Protein AF-A0A6M4JH94-F1 (afdb_monomer_lite)

Secondary structure (DSSP, 8-state):
--PPPPP----SSSSHHHHHHHHHHHHHHHHHTT-SS----TTS-S-HHHHHHHHHHHHHHHHHHHHHHHHHHHHHHHHHHHHH-GGGGT-SS--HHHHHHHHHHHHHHHHHHHHHHHHHHHHHHHHHHHHHHHTTT-----HHHHHHHHHHHHHHHHHHHHHHHHHHHHHHHHHHHHHHTT--EEE--GGGGGS----SEEE-HHHHHHHHSSSHHHHHHHHHHHHHHHHHHHHHHHHHHHHHHHHHHHHHT--HHHHHHHHHHHHHHHHHHHHHHHHHHIIIIIHHHHHHHHHHHHHHHT--

Organism: NCBI:txid754516

InterPro domains:
  IPR059214 MSC_0882-like [NF045846] (52-299)

Radius of gyration: 32.72 Å; chains: 1; bounding box: 121×38×87 Å

Foldseek 3Di:
DDDDDDDDDDDPDPPVVVVVVVVVVVVVVVVVVPPDDDPADPVNLDDRLVVVVLVVVLVVLVVLLVVLVVLLVVLVVVLCCCVPPVVVVVDPDPPPVSNVVSVVVNVVSVVVNVVSVVVSVVSVVQVVVVSVCSVVVNPDDRPVLLVVLLCLLQVLLVLVLVLVLCLVVLVVVLVVLVVCLQDKDFAADPVPVPPDPDTPDIDPSNVVQCVVDVPSVVVSVVSVVVNVVSVVVSVVVSVVSVVVSVSSCVVRVPDPVSVVVSVVVSVVSNVVSVVVSVVVCCVPPVVVVVVVVVVVVVVVVVVD

Sequence (304 aa):
MELQPWNKEHSNQNKDTQQTATLSINNTIESKYFESTETKDPEGFIPNSIMRIYKWETVLKIYNIIIICILLATSTILVLLLALKPSLFKLQNTPWVWYILLGFFMLIMLWKLINDLIELSSLKKSIKDYRDTIKREEKTTPAFIVILYRQLTLRQISHNWITIAFTFYFGIFTLIFWAIKDSQWIQYGDLVHKGTNKPAFVLDFKEWINYSFPNPTNWVYVFSSIIIFVIIIHIIWAIFRKIRITNIRDSFGLDTEIIQKIQEQKSKQNRFYAKIFLISILLVLILPFIIYIFTKKIFVRKRG

pLDDT: mean 81.45, std 17.24, range [36.16, 97.69]

Structure (mmCIF, N/CA/C/O backbone):
data_AF-A0A6M4JH94-F1
#
_entry.id   AF-A0A6M4JH94-F1
#
loop_
_atom_site.group_PDB
_atom_site.id
_atom_site.type_symbol
_atom_site.label_atom_id
_atom_site.label_alt_id
_atom_site.label_comp_id
_atom_site.label_asym_id
_atom_site.label_entity_id
_atom_site.label_seq_id
_atom_site.pdbx_PDB_ins_code
_atom_site.Cartn_x
_atom_site.Cartn_y
_atom_site.Cartn_z
_atom_site.occupancy
_atom_site.B_iso_or_equiv
_atom_site.auth_seq_id
_atom_site.auth_comp_id
_atom_site.auth_asym_id
_atom_site.auth_atom_id
_atom_site.pdbx_PDB_model_num
ATOM 1 N N . MET A 1 1 ? -90.261 -19.313 21.877 1.00 40.88 1 MET A N 1
ATOM 2 C CA . MET A 1 1 ? -88.960 -19.986 21.686 1.00 40.88 1 MET A CA 1
ATOM 3 C C . MET A 1 1 ? -87.952 -18.878 21.424 1.00 40.88 1 MET A C 1
ATOM 5 O O . MET A 1 1 ? -87.726 -18.512 20.283 1.00 40.88 1 MET A O 1
ATOM 9 N N . GLU A 1 2 ? -87.485 -18.240 22.497 1.00 36.16 2 GLU A N 1
ATOM 10 C CA . GLU A 1 2 ? -86.522 -17.135 22.456 1.00 36.16 2 GLU A CA 1
ATOM 11 C C . GLU A 1 2 ? -85.163 -17.685 22.889 1.00 36.16 2 GLU A C 1
ATOM 13 O O . GLU A 1 2 ? -85.045 -18.299 23.949 1.00 36.16 2 GLU A O 1
ATOM 18 N N . LEU A 1 3 ? -84.158 -17.528 22.028 1.00 47.00 3 LEU A N 1
ATOM 19 C CA . LEU A 1 3 ? -82.786 -17.956 22.276 1.00 47.00 3 LEU A CA 1
ATOM 20 C C . LEU A 1 3 ? -81.996 -16.785 22.863 1.00 47.00 3 LEU A C 1
ATOM 22 O O . LEU A 1 3 ? -81.935 -15.710 22.270 1.00 47.00 3 LEU A O 1
ATOM 26 N N . GLN A 1 4 ? -81.383 -17.014 24.024 1.00 51.91 4 GLN A N 1
ATOM 27 C CA . GLN A 1 4 ? -80.451 -16.079 24.651 1.00 51.91 4 GLN A CA 1
ATOM 28 C C . GLN A 1 4 ? -79.104 -16.028 23.907 1.00 51.91 4 GLN A C 1
ATOM 30 O O . GLN A 1 4 ? -78.648 -17.061 23.407 1.00 51.91 4 GLN A O 1
ATOM 35 N N . PRO A 1 5 ? -78.417 -14.871 23.878 1.00 56.00 5 PRO A N 1
ATOM 36 C CA . PRO A 1 5 ? -77.063 -14.783 23.354 1.00 56.00 5 PRO A CA 1
ATOM 37 C C . PRO A 1 5 ? -76.017 -15.255 24.375 1.00 56.00 5 PRO A C 1
ATOM 39 O O . PRO A 1 5 ? -76.069 -14.951 25.565 1.00 56.00 5 PRO A O 1
ATOM 42 N N . TRP A 1 6 ? -75.051 -16.009 23.855 1.00 48.56 6 TRP A N 1
ATOM 43 C CA . TRP A 1 6 ? -73.939 -16.629 24.565 1.00 48.56 6 TRP A CA 1
ATOM 44 C C . TRP A 1 6 ? -72.821 -15.614 24.848 1.00 48.56 6 TRP A C 1
ATOM 46 O O . TRP A 1 6 ? -72.379 -14.881 23.960 1.00 48.56 6 TRP A O 1
ATOM 56 N N . ASN A 1 7 ? -72.375 -15.597 26.101 1.00 50.62 7 ASN A N 1
ATOM 57 C CA . ASN A 1 7 ? -71.386 -14.688 26.667 1.00 50.62 7 ASN A CA 1
ATOM 58 C C . ASN A 1 7 ? -69.964 -15.026 26.161 1.00 50.62 7 ASN A C 1
ATOM 60 O O . ASN A 1 7 ? -69.536 -16.176 26.257 1.00 50.62 7 ASN A O 1
ATOM 64 N N . LYS A 1 8 ? -69.220 -14.040 25.639 1.00 51.19 8 LYS A N 1
ATOM 65 C CA . LYS A 1 8 ? -67.800 -14.164 25.246 1.00 51.19 8 LYS A CA 1
ATOM 66 C C . LYS A 1 8 ? -66.939 -13.223 26.089 1.00 51.19 8 LYS A C 1
ATOM 68 O O . LYS A 1 8 ? -66.539 -12.156 25.639 1.00 51.19 8 LYS A O 1
ATOM 73 N N . GLU A 1 9 ? -66.579 -13.673 27.278 1.00 50.84 9 GLU A N 1
ATOM 74 C CA . GLU A 1 9 ? -65.427 -13.164 28.019 1.00 50.84 9 GLU A CA 1
ATOM 75 C C . GLU A 1 9 ? -64.555 -14.368 28.347 1.00 50.84 9 GLU A C 1
ATOM 77 O O . GLU A 1 9 ? -65.016 -15.247 29.053 1.00 50.84 9 GLU A O 1
ATOM 82 N N . HIS A 1 10 ? -63.366 -14.452 27.740 1.00 49.62 10 HIS A N 1
ATOM 83 C CA . HIS A 1 10 ? -62.158 -15.152 28.218 1.00 49.62 10 HIS A CA 1
ATOM 84 C C . HIS A 1 10 ? -61.194 -15.358 27.036 1.00 49.62 10 HIS A C 1
ATOM 86 O O . HIS A 1 10 ? -61.121 -16.436 26.452 1.00 49.62 10 HIS A O 1
ATOM 92 N N . SER A 1 11 ? -60.427 -14.329 26.654 1.00 48.75 11 SER A N 1
ATOM 93 C CA . SER A 1 11 ? -59.266 -14.552 25.767 1.00 48.75 11 SER A CA 1
ATOM 94 C C . SER A 1 11 ? -58.101 -13.563 25.904 1.00 48.75 11 SER A C 1
ATOM 96 O O . SER A 1 11 ? -57.239 -13.551 25.030 1.00 48.75 11 SER A O 1
ATOM 98 N N . ASN A 1 12 ? -58.025 -12.748 26.963 1.00 49.66 12 ASN A N 1
ATOM 99 C CA . ASN A 1 12 ? -57.026 -11.667 27.038 1.00 49.66 12 ASN A CA 1
ATOM 100 C C . ASN A 1 12 ? -55.964 -11.784 28.139 1.00 49.66 12 ASN A C 1
ATOM 102 O O . ASN A 1 12 ? -55.207 -10.843 28.323 1.00 49.66 12 ASN A O 1
ATOM 106 N N . GLN A 1 13 ? -55.828 -12.920 28.829 1.00 45.88 13 GLN A N 1
ATOM 107 C CA . GLN A 1 13 ? -54.877 -13.018 29.951 1.00 45.88 13 GLN A CA 1
ATOM 108 C C . GLN A 1 13 ? -53.564 -13.766 29.660 1.00 45.88 13 GLN A C 1
ATOM 110 O O . GLN A 1 13 ? -52.726 -13.858 30.545 1.00 45.88 13 GLN A O 1
ATOM 115 N N . ASN A 1 14 ? -53.345 -14.271 28.437 1.00 46.09 14 ASN A N 1
ATOM 116 C CA . ASN A 1 14 ? -52.198 -15.150 28.138 1.00 46.09 14 ASN A CA 1
ATOM 117 C C . ASN A 1 14 ? -51.156 -14.573 27.156 1.00 46.09 14 ASN A C 1
ATOM 119 O O . ASN A 1 14 ? -50.201 -15.263 26.805 1.00 46.09 14 ASN A O 1
ATOM 123 N N . LYS A 1 15 ? -51.321 -13.327 26.686 1.00 46.59 15 LYS A N 1
ATOM 124 C CA . LYS A 1 15 ? -50.367 -12.691 25.751 1.00 46.59 15 LYS A CA 1
ATOM 125 C C . LYS A 1 15 ? -49.259 -11.895 26.446 1.00 46.59 15 LYS A C 1
ATOM 127 O O . LYS A 1 15 ? -48.145 -11.854 25.928 1.00 46.59 15 LYS A O 1
ATOM 132 N N . ASP A 1 16 ? -49.514 -11.363 27.638 1.00 47.91 16 ASP A N 1
ATOM 133 C CA . ASP A 1 16 ? -48.539 -10.513 28.334 1.00 47.91 16 ASP A CA 1
ATOM 134 C C . ASP A 1 16 ? -47.405 -11.319 28.985 1.00 47.91 16 ASP A C 1
ATOM 136 O O . ASP A 1 16 ? -46.259 -10.868 29.027 1.00 47.91 16 ASP A O 1
ATOM 140 N N . THR A 1 17 ? -47.678 -12.557 29.412 1.00 49.56 17 THR A N 1
ATOM 141 C CA . THR A 1 17 ? -46.688 -13.431 30.066 1.00 49.56 17 THR A CA 1
ATOM 142 C C . THR A 1 17 ? -45.670 -14.018 29.080 1.00 49.56 17 THR A C 1
ATOM 144 O O . THR A 1 17 ? -44.519 -14.256 29.443 1.00 49.56 17 THR A O 1
ATOM 147 N N . GLN A 1 18 ? -46.049 -14.217 27.810 1.00 48.25 18 GLN A N 1
ATOM 148 C CA . GLN A 1 18 ? -45.119 -14.717 26.790 1.00 48.25 18 GLN A CA 1
ATOM 149 C C . GLN A 1 18 ? -44.135 -13.635 26.321 1.00 48.25 18 GLN A C 1
ATOM 151 O O . GLN A 1 18 ? -42.964 -13.946 26.111 1.00 48.25 18 GLN A O 1
ATOM 156 N N . GLN A 1 19 ? -44.554 -12.363 26.239 1.00 47.94 19 GLN A N 1
ATOM 157 C CA . GLN A 1 19 ? -43.657 -11.263 25.855 1.00 47.94 19 GLN A CA 1
ATOM 158 C C . GLN A 1 19 ? -42.596 -10.953 26.924 1.00 47.94 19 GLN A C 1
ATOM 160 O O . GLN A 1 19 ? -41.434 -10.714 26.581 1.00 47.94 19 GLN A O 1
ATOM 165 N N . THR A 1 20 ? -42.943 -11.026 28.214 1.00 46.62 20 THR A N 1
ATOM 166 C CA . THR A 1 20 ? -41.984 -10.801 29.315 1.00 46.62 20 THR A CA 1
ATOM 167 C C . THR A 1 20 ? -40.967 -11.939 29.464 1.00 46.62 20 THR A C 1
ATOM 169 O O . THR A 1 20 ? -39.798 -11.684 29.771 1.00 46.62 20 THR A O 1
ATOM 172 N N . ALA A 1 21 ? -41.358 -13.185 29.173 1.00 44.12 21 ALA A N 1
ATOM 173 C CA . ALA A 1 21 ? -40.437 -14.323 29.160 1.00 44.12 21 ALA A CA 1
ATOM 174 C C . ALA A 1 21 ? -39.439 -14.258 27.985 1.00 44.12 21 ALA A C 1
ATOM 176 O O . ALA A 1 21 ? -38.254 -14.529 28.162 1.00 44.12 21 ALA A O 1
ATOM 177 N N . THR A 1 22 ? -39.862 -13.820 26.793 1.00 48.78 22 THR A N 1
ATOM 178 C CA . THR A 1 22 ? -38.945 -13.675 25.643 1.00 48.78 22 THR A CA 1
ATOM 179 C C . THR A 1 22 ? -37.945 -12.520 25.785 1.00 48.78 22 THR A C 1
ATOM 181 O O . THR A 1 22 ? -36.805 -12.645 25.341 1.00 48.78 22 THR A O 1
ATOM 184 N N . LEU A 1 23 ? -38.323 -11.418 26.447 1.00 46.31 23 LEU A N 1
ATOM 185 C CA . LEU A 1 23 ? -37.427 -10.276 26.698 1.00 46.31 23 LEU A CA 1
ATOM 186 C C . LEU A 1 23 ? -36.339 -10.592 27.738 1.00 46.31 23 LEU A C 1
ATOM 188 O O . LEU A 1 23 ? -35.199 -10.153 27.597 1.00 46.31 23 LEU A O 1
ATOM 192 N N . SER A 1 24 ? -36.663 -11.391 28.756 1.00 42.50 24 SER A N 1
ATOM 193 C CA . SER A 1 24 ? -35.697 -11.821 29.775 1.00 42.50 24 SER A CA 1
ATOM 194 C C . SER A 1 24 ? -34.754 -12.917 29.261 1.00 42.50 24 SER A C 1
ATOM 196 O O . SER A 1 24 ? -33.559 -12.881 29.554 1.00 42.50 24 SER A O 1
ATOM 198 N N . ILE A 1 25 ? -35.232 -13.836 28.415 1.00 44.34 25 ILE A N 1
ATOM 199 C CA . ILE A 1 25 ? -34.388 -14.878 27.810 1.00 44.34 25 ILE A CA 1
ATOM 200 C C . ILE A 1 25 ? -33.377 -14.282 26.812 1.00 44.34 25 ILE A C 1
ATOM 202 O O . ILE A 1 25 ? -32.204 -14.650 26.868 1.00 44.34 25 ILE A O 1
ATOM 206 N N . ASN A 1 26 ? -33.754 -13.303 25.979 1.00 41.88 26 ASN A N 1
ATOM 207 C CA . ASN A 1 26 ? -32.810 -12.689 25.029 1.00 41.88 26 ASN A CA 1
ATOM 208 C C . ASN A 1 26 ? -31.663 -11.925 25.718 1.00 41.88 26 ASN A C 1
ATOM 210 O O . ASN A 1 26 ? -30.511 -12.070 25.310 1.00 41.88 26 ASN A O 1
ATOM 214 N N . ASN A 1 27 ? -31.931 -11.225 26.826 1.00 47.41 27 ASN A N 1
ATOM 215 C CA . ASN A 1 27 ? -30.884 -10.540 27.602 1.00 47.41 27 ASN A CA 1
ATOM 216 C C . ASN A 1 27 ? -29.932 -11.523 28.319 1.00 47.41 27 ASN A C 1
ATOM 218 O O . ASN A 1 27 ? -28.761 -11.215 28.567 1.00 47.41 27 ASN A O 1
ATOM 222 N N . THR A 1 28 ? -30.409 -12.732 28.631 1.00 43.84 28 THR A N 1
ATOM 223 C CA . THR A 1 28 ? -29.603 -13.768 29.302 1.00 43.84 28 THR A CA 1
ATOM 224 C C . THR A 1 28 ? -28.775 -14.590 28.305 1.00 43.84 28 THR A C 1
ATOM 226 O O . THR A 1 28 ? -27.710 -15.101 28.648 1.00 43.84 28 THR A O 1
ATOM 229 N N . ILE A 1 29 ? -29.230 -14.702 27.054 1.00 45.88 29 ILE A N 1
ATOM 230 C CA . ILE A 1 29 ? -28.512 -15.405 25.985 1.00 45.88 29 ILE A CA 1
ATOM 231 C C . ILE A 1 29 ? -27.397 -14.521 25.399 1.00 45.88 29 ILE A C 1
ATOM 233 O O . ILE A 1 29 ? -26.294 -15.023 25.195 1.00 45.88 29 ILE A O 1
ATOM 237 N N . GLU A 1 30 ? -27.599 -13.209 25.220 1.00 43.56 30 GLU A N 1
ATOM 238 C CA . GLU A 1 30 ? -26.528 -12.314 24.734 1.00 43.56 30 GLU A CA 1
ATOM 239 C C . GLU A 1 30 ? -25.359 -12.152 25.722 1.00 43.56 30 GLU A C 1
ATOM 241 O O . GLU A 1 30 ? -24.217 -11.960 25.303 1.00 43.56 30 GLU A O 1
ATOM 246 N N . SER A 1 31 ? -25.600 -12.297 27.028 1.00 44.47 31 SER A N 1
ATOM 247 C CA . SER A 1 31 ? -24.546 -12.200 28.050 1.00 44.47 31 SER A CA 1
ATOM 248 C C . SER A 1 31 ? -23.750 -13.498 28.245 1.00 44.47 31 SER A C 1
ATOM 250 O O . SER A 1 31 ? -22.573 -13.436 28.601 1.00 44.47 31 SER A O 1
ATOM 252 N N . LYS A 1 32 ? -24.325 -14.673 27.946 1.00 39.81 32 LYS A N 1
ATOM 253 C CA . LYS A 1 32 ? -23.658 -15.975 28.154 1.00 39.81 32 LYS A CA 1
ATOM 254 C C . LYS A 1 32 ? -22.668 -16.391 27.062 1.00 39.81 32 LYS A C 1
ATOM 256 O O . LYS A 1 32 ? -21.821 -17.240 27.317 1.00 39.81 32 LYS A O 1
ATOM 261 N N . TYR A 1 33 ? -22.712 -15.792 25.871 1.00 42.53 33 TYR A N 1
ATOM 262 C CA . TYR A 1 33 ? -21.783 -16.135 24.780 1.00 42.53 33 TYR A CA 1
ATOM 263 C C . TYR A 1 33 ? -20.460 -15.342 24.787 1.00 42.53 33 TYR A C 1
ATOM 265 O O . TYR A 1 33 ? -19.621 -15.543 23.907 1.00 42.53 33 TYR A O 1
ATOM 273 N N . PHE A 1 34 ? -20.225 -14.479 25.785 1.00 46.81 34 PHE A N 1
ATOM 274 C CA . PHE A 1 34 ? -18.993 -13.681 25.905 1.00 46.81 34 PHE A CA 1
ATOM 275 C C . PHE A 1 34 ? -18.057 -14.078 27.059 1.00 46.81 34 PHE A C 1
ATOM 277 O O . PHE A 1 34 ? -16.994 -13.471 27.209 1.00 46.81 34 PHE A O 1
ATOM 284 N N . GLU A 1 35 ? -18.366 -15.129 27.818 1.00 44.00 35 GLU A N 1
ATOM 285 C CA . GLU A 1 35 ? -17.449 -15.700 28.813 1.00 44.00 35 GLU A CA 1
ATOM 286 C C . GLU A 1 35 ? -16.511 -16.731 28.169 1.00 44.00 35 GLU A C 1
ATOM 288 O O . GLU A 1 35 ? -16.616 -17.935 28.371 1.00 44.00 35 GLU A O 1
ATOM 293 N N . SER A 1 36 ? -15.562 -16.274 27.353 1.00 48.53 36 SER A N 1
ATOM 294 C CA . SER A 1 36 ? -14.382 -17.093 27.057 1.00 48.53 36 SER A CA 1
ATOM 295 C C . SER A 1 36 ? -13.135 -16.224 26.919 1.00 48.53 36 SER A C 1
ATOM 297 O O . SER A 1 36 ? -13.052 -15.319 26.090 1.00 48.53 36 SER A O 1
ATOM 299 N N . THR A 1 37 ? -12.161 -16.517 27.788 1.00 47.47 37 THR A N 1
ATOM 300 C CA . THR A 1 37 ? -10.873 -15.832 28.007 1.00 47.47 37 THR A CA 1
ATOM 301 C C . THR A 1 37 ? -10.994 -14.377 28.475 1.00 47.47 37 THR A C 1
ATOM 303 O O . THR A 1 37 ? -10.981 -13.425 27.699 1.00 47.47 37 THR A O 1
ATOM 306 N N . GLU A 1 38 ? -11.109 -14.218 29.793 1.00 51.88 38 GLU A N 1
ATOM 307 C CA . GLU A 1 38 ? -11.228 -12.948 30.507 1.00 51.88 38 GLU A CA 1
ATOM 308 C C . GLU A 1 38 ? -10.049 -11.987 30.246 1.00 51.88 38 GLU A C 1
ATOM 310 O O . GLU A 1 38 ? -9.084 -11.908 31.005 1.00 51.88 38 GLU A O 1
ATOM 315 N N . THR A 1 39 ? -10.131 -11.151 29.211 1.00 54.25 39 THR A N 1
ATOM 316 C CA . THR A 1 39 ? -9.398 -9.881 29.214 1.00 54.25 39 THR A CA 1
ATOM 317 C C . THR A 1 39 ? -10.147 -8.883 30.089 1.00 54.25 39 THR A C 1
ATOM 319 O O . THR A 1 39 ? -10.823 -8.007 29.556 1.00 54.25 39 THR A O 1
ATOM 322 N N . LYS A 1 40 ? -10.024 -9.011 31.417 1.00 60.97 40 LYS A N 1
ATOM 323 C CA . LYS A 1 40 ? -10.593 -8.039 32.362 1.00 60.97 40 LYS A CA 1
ATOM 324 C C . LYS A 1 40 ? -9.981 -6.659 32.124 1.00 60.97 40 LYS A C 1
ATOM 326 O O . LYS A 1 40 ? -8.765 -6.527 31.939 1.00 60.97 40 LYS A O 1
ATOM 331 N N . ASP A 1 41 ? -10.833 -5.639 32.079 1.00 68.81 41 ASP A N 1
ATOM 332 C CA . ASP A 1 41 ? -10.405 -4.252 32.246 1.00 68.81 41 ASP A CA 1
ATOM 333 C C . ASP A 1 41 ? -9.725 -4.126 33.620 1.00 68.81 41 ASP A C 1
ATOM 335 O O . ASP A 1 41 ? -10.321 -4.566 34.603 1.00 68.81 41 ASP A O 1
ATOM 339 N N . PRO A 1 42 ? -8.514 -3.549 33.728 1.00 65.31 42 PRO A N 1
ATOM 340 C CA . PRO A 1 42 ? -7.849 -3.366 35.018 1.00 65.31 42 PRO A CA 1
ATOM 341 C C . PRO A 1 42 ? -8.691 -2.611 36.055 1.00 65.31 42 PRO A C 1
ATOM 343 O O . PRO A 1 42 ? -8.488 -2.808 37.246 1.00 65.31 42 PRO A O 1
ATOM 346 N N . GLU A 1 43 ? -9.623 -1.759 35.608 1.00 69.06 43 GLU A N 1
ATOM 347 C CA . GLU A 1 43 ? -10.526 -0.991 36.481 1.00 69.06 43 GLU A CA 1
ATOM 348 C C . GLU A 1 43 ? -11.984 -1.496 36.466 1.00 69.06 43 GLU A C 1
ATOM 350 O O . GLU A 1 43 ? -12.807 -0.980 37.210 1.00 69.06 43 GLU A O 1
ATOM 355 N N . GLY A 1 44 ? -12.320 -2.501 35.648 1.00 76.44 44 GLY A N 1
ATOM 356 C CA . GLY A 1 44 ? -13.651 -3.124 35.619 1.00 76.44 44 GLY A CA 1
ATOM 357 C C . GLY A 1 44 ? -14.805 -2.292 35.033 1.00 76.44 44 GLY A C 1
ATOM 358 O O . GLY A 1 44 ? -15.943 -2.749 35.086 1.00 76.44 44 GLY A O 1
ATOM 359 N N . PHE A 1 45 ? -14.551 -1.111 34.458 1.00 74.75 45 PHE A N 1
ATOM 360 C CA . PHE A 1 45 ? -15.604 -0.226 33.931 1.00 74.75 45 PHE A CA 1
ATOM 361 C C . PHE A 1 45 ? -15.905 -0.458 32.444 1.00 74.75 45 PHE A C 1
ATOM 363 O O . PHE A 1 45 ? -17.017 -0.203 31.985 1.00 74.75 45 PHE A O 1
ATOM 370 N N . ILE A 1 46 ? -14.918 -0.905 31.664 1.00 80.81 46 ILE A N 1
ATOM 371 C CA . ILE A 1 46 ? -15.033 -1.028 30.207 1.00 80.81 46 ILE A CA 1
ATOM 372 C C . ILE A 1 46 ? -15.569 -2.419 29.825 1.00 80.81 46 ILE A C 1
ATOM 374 O O . ILE A 1 46 ? -14.981 -3.421 30.241 1.00 80.81 46 ILE A O 1
ATOM 378 N N . PRO A 1 47 ? -16.601 -2.522 28.960 1.00 81.38 47 PRO A N 1
ATOM 379 C CA . PRO A 1 47 ? -17.080 -3.815 28.479 1.00 81.38 47 PRO A CA 1
ATOM 380 C C . PRO A 1 47 ? -15.972 -4.631 27.792 1.00 81.38 47 PRO A C 1
ATOM 382 O O . PRO A 1 47 ? -15.196 -4.112 26.979 1.00 81.38 47 PRO A O 1
ATOM 385 N N . ASN A 1 48 ? -15.924 -5.938 28.071 1.00 80.62 48 ASN A N 1
ATOM 386 C CA . ASN A 1 48 ? -14.860 -6.838 27.599 1.00 80.62 48 ASN A CA 1
ATOM 387 C C . ASN A 1 48 ? -14.700 -6.851 26.066 1.00 80.62 48 ASN A C 1
ATOM 389 O O . ASN A 1 48 ? -13.582 -6.969 25.559 1.00 80.62 48 ASN A O 1
ATOM 393 N N . SER A 1 49 ? -15.793 -6.684 25.314 1.00 78.75 49 SER A N 1
ATOM 394 C CA . SER A 1 49 ? -15.783 -6.607 23.846 1.00 78.75 49 SER A CA 1
ATOM 395 C C . SER A 1 49 ? -14.939 -5.433 23.330 1.00 78.75 49 SER A C 1
ATOM 397 O O . SER A 1 49 ? -14.131 -5.600 22.412 1.00 78.75 49 SER A O 1
ATOM 399 N N . ILE A 1 50 ? -15.061 -4.270 23.973 1.00 82.88 50 ILE A N 1
ATOM 400 C CA . ILE A 1 50 ? -14.332 -3.037 23.646 1.00 82.88 50 ILE A CA 1
ATOM 401 C C . ILE A 1 50 ? -12.860 -3.191 23.997 1.00 82.88 50 ILE A C 1
ATOM 403 O O . ILE A 1 50 ? -11.988 -2.884 23.182 1.00 82.88 50 ILE A O 1
ATOM 407 N N . MET A 1 51 ? -12.581 -3.729 25.186 1.00 86.25 51 MET A N 1
ATOM 408 C CA . MET A 1 51 ? -11.216 -3.954 25.652 1.00 86.25 51 MET A CA 1
ATOM 409 C C . MET A 1 51 ? -10.464 -4.940 24.748 1.00 86.25 51 MET A C 1
ATOM 411 O O . MET A 1 51 ? -9.302 -4.706 24.409 1.00 86.25 51 MET A O 1
ATOM 415 N N . ARG A 1 52 ? -11.125 -6.011 24.289 1.00 85.44 52 ARG A N 1
ATOM 416 C CA . ARG A 1 52 ? -10.546 -6.976 23.342 1.00 85.44 52 ARG A CA 1
ATOM 417 C C . ARG A 1 52 ? -10.160 -6.311 22.022 1.00 85.44 52 ARG A C 1
ATOM 419 O O . ARG A 1 52 ? -9.054 -6.526 21.529 1.00 85.44 52 ARG A O 1
ATOM 426 N N . ILE A 1 53 ? -11.039 -5.473 21.473 1.00 86.25 53 ILE A N 1
ATOM 427 C CA . ILE A 1 53 ? -10.790 -4.758 20.213 1.00 86.25 53 ILE A CA 1
ATOM 428 C C . ILE A 1 53 ? -9.671 -3.732 20.377 1.00 86.25 53 ILE A C 1
ATOM 430 O O . ILE A 1 53 ? -8.790 -3.656 19.524 1.00 86.25 53 ILE A O 1
ATOM 434 N N . TYR A 1 54 ? -9.660 -2.996 21.487 1.00 88.94 54 TYR A N 1
ATOM 435 C CA . TYR A 1 54 ? -8.594 -2.054 21.811 1.00 88.94 54 TYR A CA 1
ATOM 436 C C . TYR A 1 54 ? -7.228 -2.745 21.928 1.00 88.94 54 TYR A C 1
ATOM 438 O O . TYR A 1 54 ? -6.258 -2.301 21.307 1.00 88.94 54 TYR A O 1
ATOM 446 N N . LYS A 1 55 ? -7.142 -3.853 22.681 1.00 90.00 55 LYS A N 1
ATOM 447 C CA . LYS A 1 55 ? -5.901 -4.630 22.829 1.00 90.00 55 LYS A CA 1
ATOM 448 C C . LYS A 1 55 ? -5.424 -5.150 21.480 1.00 90.00 55 LYS A C 1
ATOM 450 O O . LYS A 1 55 ? -4.256 -4.977 21.142 1.00 90.00 55 LYS A O 1
ATOM 455 N N . TRP A 1 56 ? -6.325 -5.731 20.693 1.00 88.69 56 TRP A N 1
ATOM 456 C CA . TRP A 1 56 ? -5.979 -6.260 19.381 1.00 88.69 56 TRP A CA 1
ATOM 457 C C . TRP A 1 56 ? -5.510 -5.163 18.417 1.00 88.69 56 TRP A C 1
ATOM 459 O O . TRP A 1 56 ? -4.503 -5.340 17.736 1.00 88.69 56 TRP A O 1
ATOM 469 N N . GLU A 1 57 ? -6.158 -3.994 18.416 1.00 89.81 57 GLU A N 1
ATOM 470 C CA . GLU A 1 57 ? -5.717 -2.867 17.590 1.00 89.81 57 GLU A CA 1
ATOM 471 C C . GLU A 1 57 ? -4.366 -2.310 18.035 1.00 89.81 57 GLU A C 1
ATOM 473 O O . GLU A 1 57 ? -3.506 -2.023 17.205 1.00 89.81 57 GLU A O 1
ATOM 478 N N . THR A 1 58 ? -4.142 -2.225 19.344 1.00 92.19 58 THR A N 1
ATOM 479 C CA . THR A 1 58 ? -2.856 -1.807 19.907 1.00 92.19 58 THR A CA 1
ATOM 480 C C . THR A 1 58 ? -1.739 -2.763 19.490 1.00 92.19 58 THR A C 1
ATOM 482 O O . THR A 1 58 ? -0.685 -2.315 19.041 1.00 92.19 58 THR A O 1
ATOM 485 N N . VAL A 1 59 ? -1.976 -4.077 19.569 1.00 92.81 59 VAL A N 1
ATOM 486 C CA . VAL A 1 59 ? -1.014 -5.103 19.140 1.00 92.81 59 VAL A CA 1
ATOM 487 C C . VAL A 1 59 ? -0.728 -4.997 17.643 1.00 92.81 59 VAL A C 1
ATOM 489 O O . VAL A 1 59 ? 0.437 -4.984 17.255 1.00 92.81 59 VAL A O 1
ATOM 492 N N . LEU A 1 60 ? -1.755 -4.846 16.800 1.00 90.44 60 LEU A N 1
ATOM 493 C CA . LEU A 1 60 ? -1.573 -4.653 15.356 1.00 90.44 60 LEU A CA 1
ATOM 494 C C . LEU A 1 60 ? -0.747 -3.401 15.038 1.00 90.44 60 LEU A C 1
ATOM 496 O O . LEU A 1 60 ? 0.103 -3.430 14.148 1.00 90.44 60 LEU A O 1
ATOM 500 N N . LYS A 1 61 ? -0.973 -2.302 15.764 1.00 92.56 61 LYS A N 1
ATOM 501 C CA . LYS A 1 61 ? -0.205 -1.064 15.597 1.00 92.56 61 LYS A CA 1
ATOM 502 C C . LYS A 1 61 ? 1.249 -1.218 16.012 1.00 92.56 61 LYS A C 1
ATOM 504 O O . LYS A 1 61 ? 2.129 -0.828 15.250 1.00 92.56 61 LYS A O 1
ATOM 509 N N . ILE A 1 62 ? 1.508 -1.837 17.159 1.00 95.25 62 ILE A N 1
ATOM 510 C CA . ILE A 1 62 ? 2.871 -2.129 17.616 1.00 95.25 62 ILE A CA 1
ATOM 511 C C . ILE A 1 62 ? 3.586 -3.043 16.616 1.00 95.25 62 ILE A C 1
ATOM 513 O O . ILE A 1 62 ? 4.716 -2.760 16.232 1.00 95.25 62 ILE A O 1
ATOM 517 N N . TYR A 1 63 ? 2.915 -4.089 16.135 1.00 95.38 63 TYR A N 1
ATOM 518 C CA . TYR A 1 63 ? 3.466 -4.996 15.132 1.00 95.38 63 TYR A CA 1
ATOM 519 C C . TYR A 1 63 ? 3.836 -4.268 13.831 1.00 95.38 63 TYR A C 1
ATOM 521 O O . TYR A 1 63 ? 4.943 -4.436 13.321 1.00 95.38 63 TYR A O 1
ATOM 529 N N . ASN A 1 64 ? 2.956 -3.395 13.328 1.00 92.81 64 ASN A N 1
ATOM 530 C CA . ASN A 1 64 ? 3.248 -2.577 12.149 1.00 92.81 64 ASN A CA 1
ATOM 531 C C . ASN A 1 64 ? 4.442 -1.638 12.372 1.00 92.81 64 ASN A C 1
ATOM 533 O O . ASN A 1 64 ? 5.295 -1.535 11.492 1.00 92.81 64 ASN A O 1
ATOM 537 N N . ILE A 1 65 ? 4.536 -0.997 13.541 1.00 96.88 65 ILE A N 1
ATOM 538 C CA . ILE A 1 65 ? 5.675 -0.141 13.906 1.00 96.88 65 ILE A CA 1
ATOM 539 C C . ILE A 1 65 ? 6.977 -0.951 13.902 1.00 96.88 65 ILE A C 1
ATOM 541 O O . ILE A 1 65 ? 7.955 -0.517 13.300 1.00 96.88 65 ILE A O 1
ATOM 545 N N . ILE A 1 66 ? 6.985 -2.146 14.504 1.00 97.69 66 ILE A N 1
ATOM 546 C CA . ILE A 1 66 ? 8.158 -3.033 14.524 1.00 97.69 66 ILE A CA 1
ATOM 547 C C . ILE A 1 66 ? 8.593 -3.389 13.098 1.00 97.69 66 ILE A C 1
ATOM 549 O O . ILE A 1 66 ? 9.772 -3.254 12.773 1.00 97.69 66 ILE A O 1
ATOM 553 N N . ILE A 1 67 ? 7.656 -3.781 12.226 1.00 95.88 67 ILE A N 1
ATOM 554 C CA . ILE A 1 67 ? 7.961 -4.070 10.816 1.00 95.88 67 ILE A CA 1
ATOM 555 C C . ILE A 1 67 ? 8.578 -2.852 10.128 1.00 95.88 67 ILE A C 1
ATOM 557 O O . ILE A 1 67 ? 9.584 -2.989 9.436 1.00 95.88 67 ILE A O 1
ATOM 561 N N . ILE A 1 68 ? 7.998 -1.663 10.305 1.00 96.81 68 ILE A N 1
ATOM 562 C CA . ILE A 1 68 ? 8.504 -0.439 9.672 1.00 96.81 68 ILE A CA 1
ATOM 563 C C . ILE A 1 68 ? 9.917 -0.117 10.171 1.00 96.81 68 ILE A C 1
ATOM 565 O O . ILE A 1 68 ? 10.776 0.225 9.362 1.00 96.81 68 ILE A O 1
ATOM 569 N N . CYS A 1 69 ? 10.193 -0.287 11.465 1.00 97.56 69 CYS A N 1
ATOM 570 C CA . CYS A 1 69 ? 11.534 -0.112 12.023 1.00 97.56 69 CYS A CA 1
ATOM 571 C C . CYS A 1 69 ? 12.544 -1.100 11.421 1.00 97.56 69 CYS A C 1
ATOM 573 O O . CYS A 1 69 ? 13.650 -0.695 11.068 1.00 97.56 69 CYS A O 1
ATOM 575 N N . ILE A 1 70 ? 12.167 -2.372 11.244 1.00 97.56 70 ILE A N 1
ATOM 576 C CA . ILE A 1 70 ? 13.014 -3.376 10.581 1.00 97.56 70 ILE A CA 1
ATOM 577 C C . ILE A 1 70 ? 13.272 -2.985 9.117 1.00 97.56 70 ILE A C 1
ATOM 579 O O . ILE A 1 70 ? 14.409 -3.050 8.648 1.00 97.56 70 ILE A O 1
ATOM 583 N N . LEU A 1 71 ? 12.248 -2.535 8.387 1.00 96.12 71 LEU A N 1
ATOM 584 C CA . LEU A 1 71 ? 12.385 -2.082 6.996 1.00 96.12 71 LEU A CA 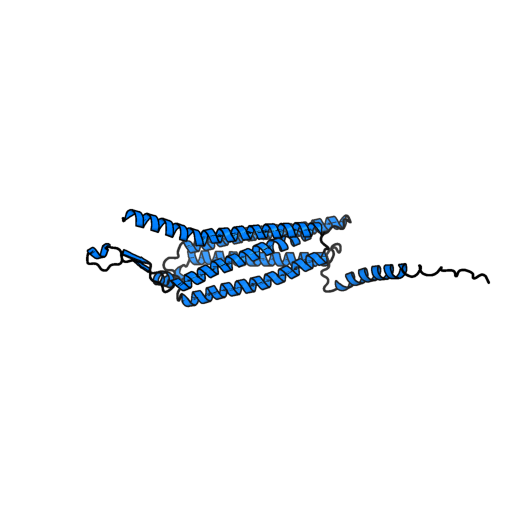1
ATOM 585 C C . LEU A 1 71 ? 13.268 -0.833 6.869 1.00 96.12 71 LEU A C 1
ATOM 587 O O . LEU A 1 71 ? 14.074 -0.739 5.946 1.00 96.12 71 LEU A O 1
ATOM 591 N N . LEU A 1 72 ? 13.166 0.108 7.808 1.00 97.06 72 LEU A N 1
ATOM 592 C CA . LEU A 1 72 ? 14.058 1.265 7.870 1.00 97.06 72 LEU A CA 1
ATOM 593 C C . LEU A 1 72 ? 15.497 0.841 8.155 1.00 97.06 72 LEU A C 1
ATOM 595 O O . LEU A 1 72 ? 16.399 1.253 7.435 1.00 97.06 72 LEU A O 1
ATOM 599 N N . ALA A 1 73 ? 15.718 -0.014 9.156 1.00 96.88 73 ALA A N 1
ATOM 600 C CA . ALA A 1 73 ? 17.053 -0.491 9.506 1.00 96.88 73 ALA A CA 1
ATOM 601 C C . ALA A 1 73 ? 17.716 -1.231 8.335 1.00 96.88 73 ALA A C 1
ATOM 603 O O . ALA A 1 73 ? 18.854 -0.934 7.980 1.00 96.88 73 ALA A O 1
ATOM 604 N N . THR A 1 74 ? 16.989 -2.145 7.688 1.00 95.88 74 THR A N 1
ATOM 605 C CA . THR A 1 74 ? 17.480 -2.874 6.507 1.00 95.88 74 THR A CA 1
ATOM 606 C C . THR A 1 74 ? 17.775 -1.938 5.338 1.00 95.88 74 THR A C 1
ATOM 608 O O . THR A 1 74 ? 18.835 -2.060 4.729 1.00 95.88 74 THR A O 1
ATOM 611 N N . SER A 1 75 ? 16.909 -0.961 5.056 1.00 95.69 75 SER A N 1
ATOM 612 C CA . SER A 1 75 ? 17.161 0.035 4.010 1.00 95.69 75 SER A CA 1
ATOM 613 C C . SER A 1 75 ? 18.399 0.885 4.308 1.00 95.69 75 SER A C 1
ATOM 615 O O . SER A 1 75 ? 19.216 1.103 3.416 1.00 95.69 75 SER A O 1
ATOM 617 N N . THR A 1 76 ? 18.584 1.322 5.555 1.00 95.56 76 THR A N 1
ATOM 618 C CA . THR A 1 76 ? 19.778 2.066 5.981 1.00 95.56 76 THR A CA 1
ATOM 619 C C . THR A 1 76 ? 21.041 1.224 5.814 1.00 95.56 76 THR A C 1
ATOM 621 O O . THR A 1 76 ? 22.027 1.703 5.258 1.00 95.56 76 THR A O 1
ATOM 624 N N . ILE A 1 77 ? 21.007 -0.048 6.226 1.00 95.69 77 ILE A N 1
ATOM 625 C CA . ILE A 1 77 ? 22.127 -0.982 6.046 1.00 95.69 77 ILE A CA 1
ATOM 626 C C . ILE A 1 77 ? 22.451 -1.151 4.558 1.00 95.69 77 ILE A C 1
ATOM 628 O O . ILE A 1 77 ? 23.618 -1.090 4.189 1.00 95.69 77 ILE A O 1
ATOM 632 N N . LEU A 1 78 ? 21.446 -1.312 3.692 1.00 94.00 78 LEU A N 1
ATOM 633 C CA . LEU A 1 78 ? 21.655 -1.443 2.247 1.00 94.00 78 LEU A CA 1
ATOM 634 C C . LEU A 1 78 ? 22.297 -0.195 1.637 1.00 94.00 78 LEU A C 1
ATOM 636 O O . LEU A 1 78 ? 23.234 -0.322 0.853 1.00 94.00 78 LEU A O 1
ATOM 640 N N . VAL A 1 79 ? 21.842 1.001 2.020 1.00 93.81 79 VAL A N 1
ATOM 641 C CA . VAL A 1 79 ? 22.445 2.262 1.559 1.00 93.81 79 VAL A CA 1
ATOM 642 C C . VAL A 1 79 ? 23.899 2.369 2.014 1.00 93.81 79 VAL A C 1
ATOM 644 O O . VAL A 1 79 ? 24.765 2.697 1.205 1.00 93.81 79 VAL A O 1
ATOM 647 N N . LEU A 1 80 ? 24.186 2.044 3.278 1.00 93.38 80 LEU A N 1
ATOM 648 C CA . LEU A 1 80 ? 25.551 2.049 3.808 1.00 93.38 80 LEU A CA 1
ATOM 649 C C . LEU A 1 80 ? 26.440 1.015 3.110 1.00 93.38 80 LEU A C 1
ATOM 651 O O . LEU A 1 80 ? 27.578 1.325 2.770 1.00 93.38 80 LEU A O 1
ATOM 655 N N . LEU A 1 81 ? 25.935 -0.193 2.849 1.00 92.88 81 LEU A N 1
ATOM 656 C CA . LEU A 1 81 ? 26.675 -1.228 2.125 1.00 92.88 81 LEU A CA 1
ATOM 657 C C . LEU A 1 81 ? 26.970 -0.811 0.684 1.00 92.88 81 LEU A C 1
ATOM 659 O O . LEU A 1 81 ? 28.091 -1.011 0.221 1.00 92.88 81 LEU A O 1
ATOM 663 N N . LEU A 1 82 ? 26.003 -0.205 -0.010 1.00 90.50 82 LEU A N 1
ATOM 664 C CA . LEU A 1 82 ? 26.205 0.313 -1.364 1.00 90.50 82 LEU A CA 1
ATOM 665 C C . LEU A 1 82 ? 27.245 1.438 -1.390 1.00 90.50 82 LEU A C 1
ATOM 667 O O . LEU A 1 82 ? 28.101 1.436 -2.271 1.00 90.50 82 LEU A O 1
ATOM 671 N N . ALA A 1 83 ? 27.201 2.347 -0.411 1.00 90.12 83 ALA A N 1
ATOM 672 C CA . ALA A 1 83 ? 28.122 3.477 -0.315 1.00 90.12 83 ALA A CA 1
ATOM 673 C C . ALA A 1 83 ? 29.550 3.055 0.070 1.00 90.12 83 ALA A C 1
ATOM 675 O O . ALA A 1 83 ? 30.515 3.553 -0.503 1.00 90.12 83 ALA A O 1
ATOM 676 N N . LEU A 1 84 ? 29.697 2.147 1.042 1.00 91.94 84 LEU A N 1
ATOM 677 C CA . LEU A 1 84 ? 30.994 1.787 1.626 1.00 91.94 84 LEU A CA 1
ATOM 678 C C . LEU A 1 84 ? 31.662 0.589 0.939 1.00 91.94 84 LEU A C 1
ATOM 680 O O . LEU A 1 84 ? 32.888 0.502 0.919 1.00 91.94 84 LEU A O 1
ATOM 684 N N . LYS A 1 85 ? 30.882 -0.364 0.410 1.00 91.19 85 LYS A N 1
ATOM 685 C CA . LYS A 1 85 ? 31.385 -1.599 -0.219 1.00 91.19 85 LYS A CA 1
ATOM 686 C C . LYS A 1 85 ? 30.595 -1.965 -1.488 1.00 91.19 85 LYS A C 1
ATOM 688 O O . LYS A 1 85 ? 29.995 -3.043 -1.548 1.00 91.19 85 LYS A O 1
ATOM 693 N N . PRO A 1 86 ? 30.649 -1.133 -2.546 1.00 84.19 86 PRO A N 1
ATOM 694 C CA . PRO A 1 86 ? 29.944 -1.402 -3.804 1.00 84.19 86 PRO A CA 1
ATOM 695 C C . PRO A 1 86 ? 30.380 -2.719 -4.473 1.00 84.19 86 PRO A C 1
ATOM 697 O O . PRO A 1 86 ? 29.586 -3.362 -5.162 1.00 84.19 86 PRO A O 1
ATOM 700 N N . SER A 1 87 ? 31.608 -3.181 -4.207 1.00 85.12 87 SER A N 1
ATOM 701 C CA . SER A 1 87 ? 32.145 -4.446 -4.723 1.00 85.12 87 SER A CA 1
ATOM 702 C C . SER A 1 87 ? 31.333 -5.684 -4.318 1.00 85.12 87 SER A C 1
ATOM 704 O O . SER A 1 87 ? 31.313 -6.657 -5.071 1.00 85.12 87 SER A O 1
ATOM 706 N N . LEU A 1 88 ? 30.604 -5.647 -3.193 1.00 85.00 88 LEU A N 1
ATOM 707 C CA . LEU A 1 88 ? 29.730 -6.748 -2.756 1.00 85.00 88 LEU A CA 1
ATOM 708 C C . LEU A 1 88 ? 28.585 -7.023 -3.737 1.00 85.00 88 LEU A C 1
ATOM 710 O O . LEU A 1 88 ? 28.091 -8.145 -3.813 1.00 85.00 88 LEU A O 1
ATOM 714 N N . PHE A 1 89 ? 28.190 -6.017 -4.515 1.00 80.69 89 PHE A N 1
ATOM 715 C CA . PHE A 1 89 ? 27.096 -6.115 -5.475 1.00 80.69 89 PHE A CA 1
ATOM 716 C C . PHE A 1 89 ? 27.580 -6.403 -6.900 1.00 80.69 89 PHE A C 1
ATOM 718 O O . PHE A 1 89 ? 26.768 -6.422 -7.820 1.00 80.69 89 PHE A O 1
ATOM 725 N N . LYS A 1 90 ? 28.892 -6.621 -7.101 1.00 77.75 90 LYS A N 1
ATOM 726 C CA . LYS A 1 90 ? 29.525 -6.772 -8.427 1.00 77.75 90 LYS A CA 1
ATOM 727 C C . LYS A 1 90 ? 29.182 -5.627 -9.397 1.00 77.75 90 LYS A C 1
ATOM 729 O O . LYS A 1 90 ? 29.244 -5.794 -10.611 1.00 77.75 90 LYS A O 1
ATOM 734 N N . LEU A 1 91 ? 28.831 -4.459 -8.860 1.00 69.44 91 LEU A N 1
ATOM 735 C CA . LEU A 1 91 ? 28.557 -3.254 -9.630 1.00 69.44 91 LEU A CA 1
ATOM 736 C C . LEU A 1 91 ? 29.877 -2.503 -9.794 1.00 69.44 91 LEU A C 1
ATOM 738 O O . LEU A 1 91 ? 30.431 -1.995 -8.823 1.00 69.44 91 LEU A O 1
ATOM 742 N N . GLN A 1 92 ? 30.398 -2.462 -11.020 1.00 65.88 92 GLN A N 1
ATOM 743 C CA . GLN A 1 92 ? 31.666 -1.788 -11.322 1.00 65.88 92 GLN A CA 1
ATOM 744 C C . GLN A 1 92 ? 31.551 -0.262 -11.153 1.00 65.88 92 GLN A C 1
ATOM 746 O O . GLN A 1 92 ? 32.509 0.384 -10.753 1.00 65.88 92 GLN A O 1
ATOM 751 N N . ASN A 1 93 ? 30.348 0.280 -11.377 1.00 72.44 93 ASN A N 1
ATOM 752 C CA . ASN A 1 93 ? 29.922 1.634 -11.031 1.00 72.44 93 ASN A CA 1
ATOM 753 C C . ASN A 1 93 ? 28.471 1.558 -10.551 1.00 72.44 93 ASN A C 1
ATOM 755 O O . ASN A 1 93 ? 27.580 1.344 -11.372 1.00 72.44 93 ASN A O 1
ATOM 759 N N . THR A 1 94 ? 28.211 1.699 -9.248 1.00 70.50 94 THR A N 1
ATOM 760 C CA . THR A 1 94 ? 26.837 1.697 -8.721 1.00 70.50 94 THR A CA 1
ATOM 761 C C . THR A 1 94 ? 26.072 2.896 -9.285 1.00 70.50 94 THR A C 1
ATOM 763 O O . THR A 1 94 ? 26.430 4.035 -8.973 1.00 70.50 94 THR A O 1
ATOM 766 N N . PRO A 1 95 ? 25.008 2.690 -10.082 1.00 79.06 95 PRO A N 1
ATOM 767 C CA . PRO A 1 95 ? 24.206 3.796 -10.585 1.00 79.06 95 PRO A CA 1
ATOM 768 C C . PRO A 1 95 ? 23.635 4.622 -9.427 1.00 79.06 95 PRO A C 1
ATOM 770 O O . PRO 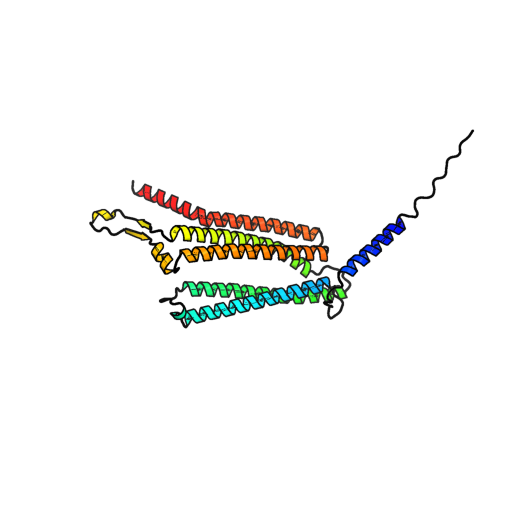A 1 95 ? 23.038 4.065 -8.503 1.00 79.06 95 PRO A O 1
ATOM 773 N N . TRP A 1 96 ? 23.755 5.951 -9.506 1.00 81.81 96 TRP A N 1
ATOM 774 C CA . TRP A 1 96 ? 23.203 6.897 -8.520 1.00 81.81 96 TRP A CA 1
ATOM 775 C C . TRP A 1 96 ? 21.701 6.670 -8.250 1.00 81.81 96 TRP A C 1
ATOM 777 O O . TRP A 1 96 ? 21.206 6.934 -7.154 1.00 81.81 96 TRP A O 1
ATOM 787 N N . VAL A 1 97 ? 20.999 6.098 -9.233 1.00 82.88 97 VAL A N 1
ATOM 788 C CA . VAL A 1 97 ? 19.586 5.704 -9.181 1.00 82.88 97 VAL A CA 1
ATOM 789 C C . VAL A 1 97 ? 19.261 4.824 -7.968 1.00 82.88 97 VAL A C 1
ATOM 791 O O . VAL A 1 97 ? 18.218 5.021 -7.347 1.00 82.88 97 VAL A O 1
ATOM 794 N N . TRP A 1 98 ? 20.144 3.899 -7.572 1.00 85.75 98 TRP A N 1
ATOM 795 C CA . TRP A 1 98 ? 19.887 3.017 -6.424 1.00 85.75 98 TRP A CA 1
ATOM 796 C C . TRP A 1 98 ? 19.849 3.770 -5.093 1.00 85.75 98 TRP A C 1
ATOM 798 O O . TRP A 1 98 ? 19.010 3.471 -4.244 1.00 85.75 98 TRP A O 1
ATOM 808 N N . TYR A 1 99 ? 20.701 4.783 -4.925 1.00 88.69 99 TYR A N 1
ATOM 809 C CA . TYR A 1 99 ? 20.704 5.618 -3.722 1.00 88.69 99 TYR A CA 1
ATOM 810 C C . TYR A 1 99 ? 19.438 6.456 -3.624 1.00 88.69 99 TYR A C 1
ATOM 812 O O . TYR A 1 99 ? 18.865 6.575 -2.545 1.00 88.69 99 TYR A O 1
ATOM 820 N N . ILE A 1 100 ? 18.969 6.997 -4.750 1.00 90.25 100 ILE A N 1
ATOM 821 C CA . ILE A 1 100 ? 17.717 7.754 -4.780 1.00 90.25 100 ILE A CA 1
ATOM 822 C C . ILE A 1 100 ? 16.531 6.852 -4.482 1.00 90.25 100 ILE A C 1
ATOM 824 O O . ILE A 1 100 ? 15.673 7.230 -3.688 1.00 90.25 100 ILE A O 1
ATOM 828 N N . LEU A 1 101 ? 16.491 5.656 -5.073 1.00 89.19 101 LEU A N 1
ATOM 829 C CA . LEU A 1 101 ? 15.410 4.705 -4.843 1.00 89.19 101 LEU A CA 1
ATOM 830 C C . LEU A 1 101 ? 15.308 4.329 -3.358 1.00 89.19 101 LEU A C 1
ATOM 832 O O . LEU A 1 101 ? 14.228 4.418 -2.773 1.00 89.19 101 LEU A O 1
ATOM 836 N N . LEU A 1 102 ? 16.432 3.965 -2.735 1.00 92.81 102 LEU A N 1
ATOM 837 C CA . LEU A 1 102 ? 16.475 3.621 -1.313 1.00 92.81 102 LEU A CA 1
ATOM 838 C C . LEU A 1 102 ? 16.232 4.842 -0.417 1.00 92.81 102 LEU A C 1
ATOM 840 O O . LEU A 1 102 ? 15.505 4.742 0.566 1.00 92.81 102 LEU A O 1
ATOM 844 N N . GLY A 1 103 ? 16.775 6.009 -0.768 1.00 93.38 103 GLY A N 1
ATOM 845 C CA . GLY A 1 103 ? 16.540 7.268 -0.057 1.00 93.38 103 GLY A CA 1
ATOM 846 C C . GLY A 1 103 ? 15.063 7.655 -0.030 1.00 93.38 103 GLY A C 1
ATOM 847 O O . GLY A 1 103 ? 14.506 7.947 1.029 1.00 93.38 103 GLY A O 1
ATOM 848 N N . PHE A 1 104 ? 14.398 7.581 -1.181 1.00 94.25 104 PHE A N 1
ATOM 849 C CA . PHE A 1 104 ? 12.969 7.844 -1.300 1.00 94.25 104 PHE A CA 1
ATOM 850 C C . PHE A 1 104 ? 12.133 6.815 -0.528 1.00 94.25 104 PHE A C 1
ATOM 852 O O . PHE A 1 104 ? 11.187 7.178 0.173 1.00 94.25 104 PHE A O 1
ATOM 859 N N . PHE A 1 105 ? 12.513 5.536 -0.587 1.00 94.44 105 PHE A N 1
ATOM 860 C CA . PHE A 1 105 ? 11.873 4.480 0.192 1.00 94.44 105 PHE A CA 1
ATOM 861 C C . PHE A 1 105 ? 11.985 4.717 1.707 1.00 94.44 105 PHE A C 1
ATOM 863 O O . PHE A 1 105 ? 10.984 4.603 2.418 1.00 94.44 105 PHE A O 1
ATOM 870 N N . MET A 1 106 ? 13.162 5.116 2.204 1.00 96.25 106 MET A N 1
ATOM 871 C CA . MET A 1 106 ? 13.352 5.476 3.614 1.00 96.25 106 MET A CA 1
ATOM 872 C C . MET A 1 106 ? 12.455 6.642 4.029 1.00 96.25 106 MET A C 1
ATOM 874 O O . MET A 1 106 ? 11.838 6.583 5.090 1.00 96.25 106 MET A O 1
ATOM 878 N N . LEU A 1 107 ? 12.325 7.670 3.186 1.00 96.44 107 LEU A N 1
ATOM 879 C CA . LEU A 1 107 ? 11.460 8.818 3.465 1.00 96.44 107 LEU A CA 1
ATOM 880 C C . LEU A 1 107 ? 9.989 8.395 3.597 1.00 96.44 107 LEU A C 1
ATOM 882 O O . LEU A 1 107 ? 9.315 8.801 4.546 1.00 96.44 107 LEU A O 1
ATOM 886 N N . ILE A 1 108 ? 9.505 7.524 2.705 1.00 95.06 108 ILE A N 1
ATOM 887 C CA . ILE A 1 108 ? 8.149 6.958 2.789 1.00 95.06 108 ILE A CA 1
ATOM 888 C C . ILE A 1 108 ? 7.960 6.179 4.095 1.00 95.06 108 ILE A C 1
ATOM 890 O O . ILE A 1 108 ? 6.936 6.332 4.767 1.00 95.06 108 ILE A O 1
ATOM 894 N N . MET A 1 109 ? 8.932 5.344 4.463 1.00 96.81 109 MET A N 1
ATOM 895 C CA . MET A 1 109 ? 8.848 4.539 5.680 1.00 96.81 109 MET A CA 1
ATOM 896 C C . MET A 1 109 ? 8.890 5.397 6.945 1.00 96.81 109 MET A C 1
ATOM 898 O O . MET A 1 109 ? 8.130 5.135 7.876 1.00 96.81 109 MET A O 1
ATOM 902 N N . LEU A 1 110 ? 9.697 6.459 6.963 1.00 96.81 110 LEU A N 1
ATOM 903 C CA . LEU A 1 110 ? 9.752 7.409 8.071 1.00 96.81 110 LEU A CA 1
ATOM 904 C C . LEU A 1 110 ? 8.425 8.157 8.234 1.00 96.81 110 LEU A C 1
ATOM 906 O O . LEU A 1 110 ? 7.885 8.233 9.336 1.00 96.81 110 LEU A O 1
ATOM 910 N N . TRP A 1 111 ? 7.860 8.659 7.134 1.00 97.19 111 TRP A N 1
ATOM 911 C CA . TRP A 1 111 ? 6.546 9.300 7.152 1.00 97.19 111 TRP A CA 1
ATOM 912 C C . TRP A 1 111 ? 5.463 8.354 7.690 1.00 97.19 111 TRP A C 1
ATOM 914 O O . TRP A 1 111 ? 4.646 8.740 8.529 1.00 97.19 111 TRP A O 1
ATOM 924 N N . LYS A 1 112 ? 5.486 7.087 7.265 1.00 94.81 112 LYS A N 1
ATOM 925 C CA . LYS A 1 112 ? 4.552 6.069 7.752 1.00 94.81 112 LYS A CA 1
ATOM 926 C C . LYS A 1 112 ? 4.731 5.776 9.244 1.00 94.81 112 LYS A C 1
ATOM 928 O O . LYS A 1 112 ? 3.732 5.687 9.954 1.00 94.81 112 LYS A O 1
ATOM 933 N N . LEU A 1 113 ? 5.975 5.676 9.718 1.00 97.00 113 LEU A N 1
ATOM 934 C CA . LEU A 1 113 ? 6.294 5.469 11.131 1.00 97.00 113 LEU A CA 1
ATOM 935 C C . LEU A 1 113 ? 5.702 6.580 12.006 1.00 97.00 113 LEU A C 1
ATOM 937 O O . LEU A 1 113 ? 5.056 6.292 13.010 1.00 97.00 113 LEU A O 1
ATOM 941 N N . ILE A 1 114 ? 5.877 7.841 11.598 1.00 97.19 114 ILE A N 1
ATOM 942 C CA . ILE A 1 114 ? 5.332 9.003 12.312 1.00 97.19 114 ILE A CA 1
ATOM 943 C C . ILE A 1 114 ? 3.804 8.908 12.404 1.00 97.19 114 ILE A C 1
ATOM 945 O O . ILE A 1 114 ? 3.245 9.060 13.490 1.00 97.19 114 ILE A O 1
ATOM 949 N N . ASN A 1 115 ? 3.126 8.599 11.296 1.00 94.12 115 ASN A N 1
ATOM 950 C CA . ASN A 1 115 ? 1.670 8.453 11.290 1.00 94.12 115 ASN A CA 1
ATOM 951 C C . ASN A 1 115 ? 1.192 7.323 12.215 1.00 94.12 115 ASN A C 1
ATOM 953 O O . ASN A 1 115 ? 0.242 7.516 12.973 1.00 94.12 115 ASN A O 1
ATOM 957 N N . ASP A 1 116 ? 1.857 6.164 12.204 1.00 93.81 116 ASP A N 1
ATOM 958 C CA . ASP A 1 116 ? 1.485 5.041 13.073 1.00 93.81 116 ASP A CA 1
ATOM 959 C C . ASP A 1 116 ? 1.729 5.345 14.563 1.00 93.81 116 ASP A C 1
ATOM 961 O O . ASP A 1 116 ? 0.932 4.933 15.410 1.00 93.81 116 ASP A O 1
ATOM 965 N N . LEU A 1 117 ? 2.767 6.121 14.898 1.00 96.00 117 LEU A N 1
ATOM 966 C CA . LEU A 1 117 ? 3.008 6.600 16.264 1.00 96.00 117 LEU A CA 1
ATOM 967 C C . LEU A 1 117 ? 1.923 7.582 16.732 1.00 96.00 117 LEU A C 1
ATOM 969 O O . LEU A 1 117 ? 1.438 7.469 17.863 1.00 96.00 117 LEU A O 1
ATOM 973 N N . ILE A 1 118 ? 1.507 8.513 15.867 1.00 94.94 118 ILE A N 1
ATOM 974 C CA . ILE A 1 118 ? 0.413 9.454 16.156 1.00 94.94 118 ILE A CA 1
ATOM 975 C C . ILE A 1 118 ? -0.897 8.690 16.381 1.00 94.94 118 ILE A C 1
ATOM 977 O O . ILE A 1 118 ? -1.593 8.943 17.366 1.00 94.94 118 ILE A O 1
ATOM 981 N N . GLU A 1 119 ? -1.222 7.727 15.516 1.00 90.88 119 GLU A N 1
ATOM 982 C CA . GLU A 1 119 ? -2.428 6.905 15.656 1.00 90.88 119 GLU A CA 1
ATOM 983 C C . GLU A 1 119 ? -2.406 6.068 16.945 1.00 90.88 119 GLU A C 1
ATOM 985 O O . GLU A 1 119 ? -3.417 5.998 17.644 1.00 90.88 119 GLU A O 1
ATOM 990 N N . LEU A 1 120 ? -1.259 5.486 17.316 1.00 93.50 120 LEU A N 1
ATOM 991 C CA . LEU A 1 120 ? -1.113 4.744 18.572 1.00 93.50 120 LEU A CA 1
ATOM 992 C C . LEU A 1 120 ? -1.335 5.643 19.799 1.00 93.50 120 LEU A C 1
ATOM 994 O O . LEU A 1 120 ? -2.006 5.241 20.751 1.00 93.50 120 LEU A O 1
ATOM 998 N N . SER A 1 121 ? -0.797 6.864 19.776 1.00 93.12 121 SER A N 1
ATOM 999 C CA . SER A 1 121 ? -1.017 7.856 20.835 1.00 93.12 121 SER A CA 1
ATOM 1000 C C . SER A 1 121 ? -2.491 8.275 20.919 1.00 93.12 121 SER A C 1
ATOM 1002 O O . SER A 1 121 ? -3.088 8.279 21.998 1.00 93.12 121 SER A O 1
ATOM 1004 N N . SER A 1 122 ? -3.122 8.534 19.770 1.00 90.12 122 SER A N 1
ATOM 1005 C CA . SER A 1 122 ? -4.544 8.877 19.673 1.00 90.12 122 SER A CA 1
ATOM 1006 C C . SER A 1 122 ? -5.455 7.760 20.196 1.00 90.12 122 SER A C 1
ATOM 1008 O O . SER A 1 122 ? -6.427 8.039 20.903 1.00 90.12 122 SER A O 1
ATOM 1010 N N . LEU A 1 123 ? -5.116 6.494 19.934 1.00 90.56 123 LEU A N 1
ATOM 1011 C CA . LEU A 1 123 ? -5.855 5.337 20.442 1.00 90.56 123 LEU A CA 1
ATOM 1012 C C . LEU A 1 123 ? -5.793 5.255 21.978 1.00 90.56 123 LEU A C 1
ATOM 1014 O O . LEU A 1 123 ? -6.824 5.074 22.627 1.00 90.56 123 LEU A O 1
ATOM 1018 N N . LYS A 1 124 ? -4.605 5.459 22.567 1.00 90.88 124 LYS A N 1
ATOM 1019 C CA . LYS A 1 124 ? -4.416 5.510 24.031 1.00 90.88 124 LYS A CA 1
ATOM 1020 C C . LYS A 1 124 ? -5.143 6.687 24.682 1.00 90.88 124 LYS A C 1
ATOM 1022 O O . LYS A 1 124 ? -5.609 6.567 25.810 1.00 90.88 124 LYS A O 1
ATOM 1027 N N . LYS A 1 125 ? -5.252 7.823 23.992 1.00 91.44 125 LYS A N 1
ATOM 1028 C CA . LYS A 1 125 ? -6.050 8.954 24.477 1.00 91.44 125 LYS A CA 1
ATOM 1029 C C . LYS A 1 125 ? -7.544 8.625 24.440 1.00 91.44 125 LYS A C 1
ATOM 1031 O O . LYS A 1 125 ? -8.231 8.791 25.438 1.00 91.44 125 LYS A O 1
ATOM 1036 N N . SER A 1 126 ? -8.020 8.059 23.334 1.00 88.19 126 SER A N 1
ATOM 1037 C CA . SER A 1 126 ? -9.447 7.779 23.135 1.00 88.19 126 SER A CA 1
ATOM 1038 C C . SER A 1 126 ? -10.017 6.764 24.132 1.00 88.19 126 SER A C 1
ATOM 1040 O O . SER A 1 126 ? -11.177 6.876 24.516 1.00 88.19 126 SER A O 1
ATOM 1042 N N . ILE A 1 127 ? -9.223 5.775 24.566 1.00 89.06 127 ILE A N 1
ATOM 1043 C CA . ILE A 1 127 ? -9.668 4.819 25.596 1.00 89.06 127 ILE A CA 1
ATOM 1044 C C . ILE A 1 127 ? -9.751 5.470 26.983 1.00 89.06 127 ILE A C 1
ATOM 1046 O O . ILE A 1 127 ? -10.629 5.118 27.767 1.00 89.06 127 ILE A O 1
ATOM 1050 N N . LYS A 1 128 ? -8.865 6.432 27.275 1.00 89.75 128 LYS A N 1
ATOM 1051 C CA . LYS A 1 128 ? -8.900 7.211 28.516 1.00 89.75 128 LYS A CA 1
ATOM 1052 C C . LYS A 1 128 ? -10.139 8.105 28.541 1.00 89.75 128 LYS A C 1
ATOM 1054 O O . LYS A 1 128 ? -10.898 8.040 29.498 1.00 89.75 128 L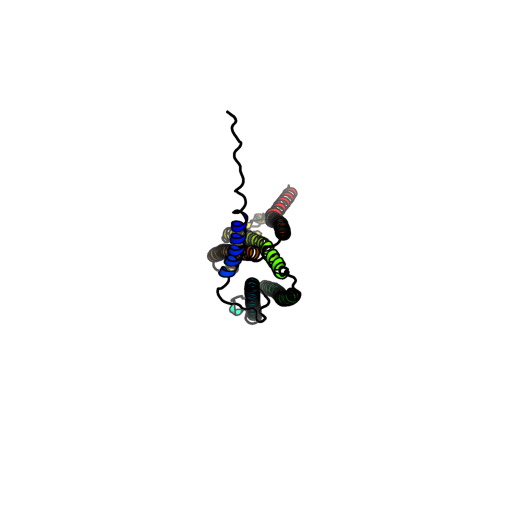YS A O 1
ATOM 1059 N N . ASP A 1 129 ? -10.379 8.840 27.458 1.00 87.75 129 ASP A N 1
ATOM 1060 C CA . ASP A 1 129 ? -11.554 9.706 27.324 1.00 87.75 129 ASP A CA 1
ATOM 1061 C C . ASP A 1 129 ? -12.851 8.883 27.457 1.00 87.75 129 ASP A C 1
ATOM 1063 O O . ASP A 1 129 ? -13.756 9.259 28.194 1.00 87.75 129 ASP A O 1
ATOM 1067 N N . TYR A 1 130 ? -12.912 7.700 26.831 1.00 87.62 130 TYR A N 1
ATOM 1068 C CA . TYR A 1 130 ? -14.060 6.796 26.954 1.00 87.62 130 TYR A CA 1
ATOM 1069 C C . TYR A 1 130 ? -14.300 6.311 28.390 1.00 87.62 130 TYR A C 1
ATOM 1071 O O . TYR A 1 130 ? -15.441 6.234 28.844 1.00 87.62 130 TYR A O 1
ATOM 1079 N N . ARG A 1 131 ? -13.228 5.998 29.123 1.00 87.12 131 ARG A N 1
ATOM 1080 C CA . ARG A 1 131 ? -13.322 5.622 30.536 1.00 87.12 131 ARG A CA 1
ATOM 1081 C C . ARG A 1 131 ? -13.903 6.760 31.374 1.00 87.12 131 ARG A C 1
ATOM 1083 O O . ARG A 1 131 ? -14.742 6.503 32.233 1.00 87.12 131 ARG A O 1
ATOM 1090 N N . ASP A 1 132 ? -13.490 7.995 31.111 1.00 87.25 132 ASP A N 1
ATOM 1091 C CA . ASP A 1 132 ? -14.010 9.172 31.809 1.00 87.25 132 ASP A CA 1
ATOM 1092 C C . ASP A 1 132 ? -15.492 9.426 31.471 1.00 87.25 132 ASP A C 1
ATOM 1094 O O . ASP A 1 132 ? -16.255 9.813 32.354 1.00 87.25 132 ASP A O 1
ATOM 1098 N N . THR A 1 133 ? -15.931 9.136 30.241 1.00 86.75 133 THR A N 1
ATOM 1099 C CA . THR A 1 133 ? -17.347 9.187 29.827 1.00 86.75 133 THR A CA 1
ATOM 1100 C C . THR A 1 133 ? -18.201 8.126 30.529 1.00 86.75 133 THR A C 1
ATOM 1102 O O . THR A 1 133 ? -19.268 8.451 31.045 1.00 86.75 133 THR A O 1
ATOM 1105 N N . ILE A 1 134 ? -17.726 6.877 30.634 1.00 86.00 134 ILE A N 1
ATOM 1106 C CA . ILE A 1 134 ? -18.448 5.821 31.374 1.00 86.00 134 ILE A CA 1
ATOM 1107 C C . ILE A 1 134 ? -18.598 6.193 32.853 1.00 86.00 134 ILE A C 1
ATOM 1109 O O . ILE A 1 134 ? -19.659 5.973 33.433 1.00 86.00 134 ILE A O 1
ATOM 1113 N N . LYS A 1 135 ? -17.564 6.789 33.464 1.00 85.50 135 LYS A N 1
ATOM 1114 C CA . LYS A 1 135 ? -17.617 7.263 34.859 1.00 85.50 135 LYS A CA 1
ATOM 1115 C C . LYS A 1 135 ? -18.678 8.348 35.086 1.00 85.50 135 LYS A C 1
ATOM 1117 O O . LYS A 1 135 ? -19.081 8.556 36.223 1.00 85.50 135 LYS A O 1
ATOM 1122 N N . ARG A 1 136 ? -19.131 9.020 34.023 1.00 86.81 136 ARG A N 1
ATOM 1123 C CA . ARG A 1 136 ? -20.227 10.004 34.035 1.00 86.81 136 ARG A CA 1
ATOM 1124 C C . ARG A 1 136 ? -21.590 9.397 33.676 1.00 86.81 136 ARG A C 1
ATOM 1126 O O . ARG A 1 136 ? -22.533 10.142 33.456 1.00 86.81 136 ARG A O 1
ATOM 1133 N N . GLU A 1 137 ? -21.684 8.069 33.592 1.00 78.94 137 GLU A N 1
ATOM 1134 C CA . GLU A 1 137 ? -22.898 7.307 33.250 1.00 78.94 137 GLU A CA 1
ATOM 1135 C C . GLU A 1 137 ? -23.455 7.560 31.837 1.00 78.94 137 GLU A C 1
ATOM 1137 O O . GLU A 1 137 ? -24.552 7.118 31.486 1.00 78.94 137 GLU A O 1
ATOM 1142 N N . GLU A 1 138 ? -22.670 8.188 30.963 1.00 78.56 138 GLU A N 1
ATOM 1143 C CA . GLU A 1 138 ? -23.028 8.378 29.563 1.00 78.56 138 GLU A CA 1
ATOM 1144 C C . GLU A 1 138 ? -22.785 7.077 28.781 1.00 78.56 138 GLU A C 1
ATOM 1146 O O . GLU A 1 138 ? -21.660 6.733 28.404 1.00 78.56 138 GLU A O 1
ATOM 1151 N N . LYS A 1 139 ? -23.859 6.329 28.505 1.00 66.12 139 LYS A N 1
ATOM 1152 C CA . LYS A 1 139 ? -23.818 5.119 27.666 1.00 66.12 139 LYS A CA 1
ATOM 1153 C C . LYS A 1 139 ? -23.742 5.492 26.186 1.00 66.12 139 LYS A C 1
ATOM 1155 O O . LYS A 1 139 ? -24.722 5.377 25.457 1.00 66.12 139 LYS A O 1
ATOM 1160 N N . THR A 1 140 ? -22.578 5.945 25.737 1.00 74.06 140 THR A N 1
ATOM 1161 C CA . THR A 1 140 ? -22.318 6.230 24.320 1.00 74.06 140 THR A CA 1
ATOM 1162 C C . THR A 1 140 ? -21.294 5.260 23.741 1.00 74.06 140 THR A C 1
ATOM 1164 O O . THR A 1 140 ? -20.389 4.783 24.430 1.00 74.06 140 THR A O 1
ATOM 1167 N N . THR A 1 141 ? -21.436 4.927 22.457 1.00 77.31 141 THR A N 1
ATOM 1168 C CA . THR A 1 141 ? -20.424 4.144 21.739 1.00 77.31 141 THR A CA 1
ATOM 1169 C C . THR A 1 141 ? -19.118 4.939 21.702 1.00 77.31 141 THR A C 1
ATOM 1171 O O . THR A 1 141 ? -19.138 6.108 21.307 1.00 77.31 141 THR A O 1
ATOM 1174 N N . PRO A 1 142 ? -17.966 4.336 22.056 1.00 80.69 142 PRO A N 1
ATOM 1175 C CA . PRO A 1 142 ? -16.702 5.051 22.028 1.00 80.69 142 PRO A CA 1
ATOM 1176 C C . PRO A 1 142 ? -16.435 5.653 20.646 1.00 80.69 142 PRO A C 1
ATOM 1178 O O . PRO A 1 142 ? -16.465 4.945 19.633 1.00 80.69 142 PRO A O 1
ATOM 1181 N N . ALA A 1 143 ? -16.077 6.937 20.599 1.00 83.56 143 ALA A N 1
ATOM 1182 C CA . ALA A 1 143 ? -15.787 7.637 19.345 1.00 83.56 143 ALA A CA 1
ATOM 1183 C C . ALA A 1 143 ? -14.718 6.916 18.496 1.00 83.56 143 ALA A C 1
ATOM 1185 O O . ALA A 1 143 ? -14.799 6.895 17.264 1.00 83.56 143 ALA A O 1
ATOM 1186 N N . PHE A 1 144 ? -13.749 6.252 19.140 1.00 84.19 144 PHE A N 1
ATOM 1187 C CA . PHE A 1 144 ? -12.707 5.505 18.434 1.00 84.19 144 PHE A CA 1
ATOM 1188 C C . PHE A 1 144 ? -13.255 4.325 17.622 1.00 84.19 144 PHE A C 1
ATOM 1190 O O . PHE A 1 144 ? -12.693 4.019 16.575 1.00 84.19 144 PHE A O 1
ATOM 1197 N N . ILE A 1 145 ? -14.354 3.688 18.044 1.00 87.00 145 ILE A N 1
ATOM 1198 C CA . ILE A 1 145 ? -14.965 2.566 17.315 1.00 87.00 145 ILE A CA 1
ATOM 1199 C C . ILE A 1 145 ? -15.576 3.053 16.002 1.00 87.00 145 ILE A C 1
ATOM 1201 O O . ILE A 1 145 ? -15.363 2.439 14.955 1.00 87.00 145 ILE A O 1
ATOM 1205 N N . VAL A 1 146 ? -16.272 4.192 16.033 1.00 87.94 146 VAL A N 1
ATOM 1206 C CA . VAL A 1 146 ? -16.850 4.816 14.834 1.00 87.94 146 VAL A CA 1
ATOM 1207 C C . VAL A 1 146 ? -15.746 5.220 13.854 1.00 87.94 146 VAL A C 1
ATOM 1209 O O . VAL A 1 146 ? -15.822 4.924 12.657 1.00 87.94 146 VAL A O 1
ATOM 1212 N N . ILE A 1 147 ? -14.680 5.845 14.364 1.00 88.31 147 ILE A N 1
ATOM 1213 C CA . ILE A 1 147 ? -13.508 6.228 13.567 1.00 88.31 147 ILE A CA 1
ATOM 1214 C C . ILE A 1 147 ? -12.851 4.987 12.954 1.00 88.31 147 ILE A C 1
ATOM 1216 O O . ILE A 1 147 ? -12.565 4.976 11.755 1.00 88.31 147 ILE A O 1
ATOM 1220 N N . LEU A 1 148 ? -12.663 3.929 13.741 1.00 88.12 148 LEU A N 1
ATOM 1221 C CA . LEU A 1 148 ? -12.061 2.674 13.305 1.00 88.12 148 LEU A CA 1
ATOM 1222 C C . LEU A 1 148 ? -12.883 2.006 12.201 1.00 88.12 148 LEU A C 1
ATOM 1224 O O . LEU A 1 148 ? -12.336 1.624 11.165 1.00 88.12 148 LEU A O 1
ATOM 1228 N N . TYR A 1 149 ? -14.199 1.912 12.381 1.00 91.31 149 TYR A N 1
ATOM 1229 C CA . TYR A 1 149 ? -15.109 1.345 11.390 1.00 91.31 149 TYR A CA 1
ATOM 1230 C C . TYR A 1 149 ? -15.062 2.120 10.065 1.00 91.31 149 TYR A C 1
ATOM 1232 O O . TYR A 1 149 ? -14.919 1.525 8.988 1.00 91.31 149 TYR A O 1
ATOM 1240 N N . ARG A 1 150 ? -15.092 3.458 10.136 1.00 92.19 150 ARG A N 1
ATOM 1241 C CA . ARG A 1 150 ? -14.935 4.332 8.967 1.00 92.19 150 ARG A CA 1
ATOM 1242 C C . ARG A 1 150 ? -13.592 4.101 8.280 1.00 92.19 150 ARG A C 1
ATOM 1244 O O . ARG A 1 150 ? -13.557 3.867 7.073 1.00 92.19 150 ARG A O 1
ATOM 1251 N N . GLN A 1 151 ? -12.493 4.135 9.030 1.00 90.75 151 GLN A N 1
ATOM 1252 C CA . GLN A 1 151 ? -11.150 3.942 8.487 1.00 90.75 151 GLN A CA 1
ATOM 1253 C C . GLN A 1 151 ? -11.003 2.579 7.809 1.00 90.75 151 GLN A C 1
ATOM 1255 O O . GLN A 1 151 ? -10.497 2.519 6.692 1.00 90.75 151 GLN A O 1
ATOM 1260 N N . LEU A 1 152 ? -11.477 1.494 8.425 1.00 90.75 152 LEU A N 1
ATOM 1261 C CA . LEU A 1 152 ? -11.418 0.150 7.844 1.00 90.75 152 LEU A CA 1
ATOM 1262 C C . LEU A 1 152 ? -12.196 0.055 6.532 1.00 90.75 152 LEU A C 1
ATOM 1264 O O . LEU A 1 152 ? -11.681 -0.492 5.550 1.00 90.75 152 LEU A O 1
ATOM 1268 N N . THR A 1 153 ? -13.400 0.629 6.507 1.00 92.25 153 THR A N 1
ATOM 1269 C CA . THR A 1 153 ? -14.281 0.617 5.335 1.00 92.25 153 THR A CA 1
ATOM 1270 C C . THR A 1 153 ? -13.686 1.411 4.173 1.00 92.25 153 THR A C 1
ATOM 1272 O O . THR A 1 153 ? -13.661 0.930 3.041 1.00 92.25 153 THR A O 1
ATOM 1275 N N . LEU A 1 154 ? -13.152 2.607 4.432 1.00 93.31 154 LEU A N 1
ATOM 1276 C CA . LEU A 1 154 ? -12.550 3.450 3.393 1.00 93.31 154 LEU A CA 1
ATOM 1277 C C . LEU A 1 154 ? -11.198 2.901 2.918 1.00 93.31 154 LEU A C 1
ATOM 1279 O O . LEU A 1 154 ? -10.933 2.821 1.718 1.00 93.31 154 LEU A O 1
ATOM 1283 N N . ARG A 1 155 ? -10.363 2.420 3.847 1.00 90.44 155 ARG A N 1
ATOM 1284 C CA . ARG A 1 155 ? -9.053 1.826 3.543 1.00 90.44 155 ARG A CA 1
ATOM 1285 C C . ARG A 1 155 ? -9.187 0.585 2.658 1.00 90.44 155 ARG A C 1
ATOM 1287 O O . ARG A 1 155 ? -8.251 0.285 1.915 1.00 90.44 155 ARG A O 1
ATOM 1294 N N . GLN A 1 156 ? -10.314 -0.140 2.724 1.00 93.50 156 GLN A N 1
ATOM 1295 C CA . GLN A 1 156 ? -10.644 -1.244 1.808 1.00 93.50 156 GLN A CA 1
ATOM 1296 C C . GLN A 1 156 ? -10.571 -0.803 0.348 1.00 93.50 156 GLN A C 1
ATOM 1298 O O . GLN A 1 156 ? -9.867 -1.428 -0.435 1.00 93.50 156 GLN A O 1
ATOM 1303 N N . ILE A 1 157 ? -11.226 0.303 -0.001 1.00 94.50 157 ILE A N 1
ATOM 1304 C CA . ILE A 1 157 ? -11.253 0.795 -1.380 1.00 94.50 157 ILE A CA 1
ATOM 1305 C C . ILE A 1 157 ? -9.853 1.163 -1.845 1.00 94.50 157 ILE A C 1
ATOM 1307 O O . ILE A 1 157 ? -9.433 0.724 -2.910 1.00 94.50 157 ILE A O 1
ATOM 1311 N N . SER A 1 158 ? -9.120 1.933 -1.037 1.00 92.94 158 SER A N 1
ATOM 1312 C CA . SER A 1 158 ? -7.761 2.342 -1.390 1.00 92.94 158 SER A CA 1
ATOM 1313 C C . SER A 1 158 ? -6.856 1.136 -1.634 1.00 92.94 158 SER A C 1
ATOM 1315 O O . SER A 1 158 ? -6.124 1.123 -2.614 1.00 92.94 158 SER A O 1
ATOM 1317 N N . HIS A 1 159 ? -6.930 0.098 -0.792 1.00 92.12 159 HIS A N 1
ATOM 1318 C CA . HIS A 1 159 ? -6.126 -1.113 -0.988 1.00 92.12 159 HIS A CA 1
ATOM 1319 C C . HIS A 1 159 ? -6.526 -1.873 -2.251 1.00 92.12 159 HIS A C 1
ATOM 1321 O O . HIS A 1 159 ? -5.644 -2.308 -2.981 1.00 92.12 159 HIS A O 1
ATOM 1327 N N . ASN A 1 160 ? -7.825 -1.995 -2.534 1.00 95.38 160 ASN A N 1
ATOM 1328 C CA . ASN A 1 160 ? -8.298 -2.630 -3.763 1.00 95.38 160 ASN A CA 1
ATOM 1329 C C . ASN A 1 160 ? -7.751 -1.913 -4.997 1.00 95.38 160 ASN A C 1
ATOM 1331 O O . ASN A 1 160 ? -7.188 -2.557 -5.873 1.00 95.38 160 ASN A O 1
ATOM 1335 N N . TRP A 1 161 ? -7.848 -0.584 -5.041 1.00 97.00 161 TRP A N 1
ATOM 1336 C CA . TRP A 1 161 ? -7.347 0.189 -6.175 1.00 97.00 161 TRP A CA 1
ATOM 1337 C C . TRP A 1 161 ? -5.827 0.182 -6.290 1.00 97.00 161 TRP A C 1
ATOM 1339 O O . TRP A 1 161 ? -5.322 0.103 -7.404 1.00 97.00 161 TRP A O 1
ATOM 1349 N N . ILE A 1 162 ? -5.094 0.202 -5.173 1.00 95.00 162 ILE A N 1
ATOM 1350 C CA . ILE A 1 162 ? -3.633 0.042 -5.189 1.00 95.00 162 ILE A CA 1
ATOM 1351 C C . ILE A 1 162 ? -3.255 -1.326 -5.758 1.00 95.00 162 ILE A C 1
ATOM 1353 O O . ILE A 1 162 ? -2.380 -1.392 -6.613 1.00 95.00 162 ILE A O 1
ATOM 1357 N N . THR A 1 163 ? -3.919 -2.407 -5.335 1.00 96.38 163 THR A N 1
ATOM 1358 C CA . THR A 1 163 ? -3.659 -3.747 -5.874 1.00 96.38 163 THR A CA 1
ATOM 1359 C C . THR A 1 163 ? -4.009 -3.828 -7.359 1.00 96.38 163 THR A C 1
ATOM 1361 O O . THR A 1 163 ? -3.183 -4.298 -8.132 1.00 96.38 163 THR A O 1
ATOM 1364 N N . ILE A 1 164 ? -5.174 -3.319 -7.779 1.00 96.94 164 ILE A N 1
ATOM 1365 C CA . ILE A 1 164 ? -5.576 -3.284 -9.196 1.00 96.94 164 ILE A CA 1
ATOM 1366 C C . ILE A 1 164 ? -4.544 -2.515 -10.026 1.00 96.94 164 ILE A C 1
ATOM 1368 O O . ILE A 1 164 ? -4.069 -3.027 -11.036 1.00 96.94 164 ILE A O 1
ATOM 1372 N N . ALA A 1 165 ? -4.164 -1.312 -9.589 1.00 96.38 165 ALA A N 1
ATOM 1373 C CA . ALA A 1 165 ? -3.187 -0.488 -10.286 1.00 96.38 165 ALA A CA 1
ATOM 1374 C C . ALA A 1 165 ? -1.816 -1.169 -10.345 1.00 96.38 165 ALA A C 1
ATOM 1376 O O . ALA A 1 165 ? -1.223 -1.242 -11.417 1.00 96.38 165 ALA A O 1
ATOM 1377 N N . PHE A 1 166 ? -1.335 -1.712 -9.226 1.00 96.19 166 PHE A N 1
ATOM 1378 C CA . PHE A 1 166 ? -0.072 -2.439 -9.172 1.00 96.19 166 PHE A CA 1
ATOM 1379 C C . PHE A 1 166 ? -0.075 -3.627 -10.137 1.00 96.19 166 PHE A C 1
ATOM 1381 O O . PHE A 1 166 ? 0.795 -3.706 -10.996 1.00 96.19 166 PHE A O 1
ATOM 1388 N N . THR A 1 167 ? -1.071 -4.511 -10.055 1.00 96.81 167 THR A N 1
ATOM 1389 C CA . THR A 1 167 ? -1.180 -5.684 -10.931 1.00 96.81 167 THR A CA 1
ATOM 1390 C C . THR A 1 167 ? -1.273 -5.282 -12.401 1.00 96.81 167 THR A C 1
ATOM 1392 O O . THR A 1 167 ? -0.622 -5.900 -13.238 1.00 96.81 167 THR A O 1
ATOM 1395 N N . PHE A 1 168 ? -2.026 -4.229 -12.722 1.00 96.88 168 PHE A N 1
ATOM 1396 C CA . PHE A 1 168 ? -2.157 -3.737 -14.090 1.00 96.88 168 PHE A CA 1
ATOM 1397 C C . PHE A 1 168 ? -0.834 -3.178 -14.632 1.00 96.88 168 PHE A C 1
ATOM 1399 O O . PHE A 1 168 ? -0.342 -3.647 -15.655 1.00 96.88 168 PHE A O 1
ATOM 1406 N N . TYR A 1 169 ? -0.224 -2.210 -13.942 1.00 96.00 169 TYR A N 1
ATOM 1407 C CA . TYR A 1 169 ? 0.999 -1.557 -14.419 1.00 96.00 169 TYR A CA 1
ATOM 1408 C C . TYR A 1 169 ? 2.208 -2.483 -14.386 1.00 96.00 169 TYR A C 1
ATOM 1410 O O . TYR A 1 169 ? 2.967 -2.535 -15.350 1.00 96.00 169 TYR A O 1
ATOM 1418 N N . PHE A 1 170 ? 2.374 -3.241 -13.305 1.00 95.94 170 PHE A N 1
ATOM 1419 C CA . PHE A 1 170 ? 3.468 -4.196 -13.181 1.00 95.94 170 PHE A CA 1
ATOM 1420 C C . PHE A 1 170 ? 3.279 -5.386 -14.133 1.00 95.94 170 PHE A C 1
ATOM 1422 O O . PHE A 1 170 ? 4.252 -5.889 -14.692 1.00 95.94 170 PHE A O 1
ATOM 1429 N N . GLY A 1 171 ? 2.031 -5.787 -14.399 1.00 96.88 171 GLY A N 1
ATOM 1430 C CA . GLY A 1 171 ? 1.694 -6.774 -15.425 1.00 96.88 171 GLY A CA 1
ATOM 1431 C C . GLY A 1 171 ? 2.044 -6.300 -16.834 1.00 96.88 171 GLY A C 1
ATOM 1432 O O . GLY A 1 171 ? 2.747 -7.007 -17.551 1.00 96.88 171 GLY A O 1
ATOM 1433 N N . ILE A 1 172 ? 1.640 -5.083 -17.216 1.00 95.12 172 ILE A N 1
ATOM 1434 C CA . ILE A 1 172 ? 2.016 -4.484 -18.509 1.00 95.12 172 ILE A CA 1
ATOM 1435 C C . ILE A 1 172 ? 3.532 -4.355 -18.628 1.00 95.12 172 ILE A C 1
ATOM 1437 O O . ILE A 1 172 ? 4.090 -4.725 -19.655 1.00 95.12 172 ILE A O 1
ATOM 1441 N N . PHE A 1 173 ? 4.208 -3.880 -17.581 1.00 94.62 173 PHE A N 1
ATOM 1442 C CA . PHE A 1 173 ? 5.666 -3.814 -17.548 1.00 94.62 173 PHE A CA 1
ATOM 1443 C C . PHE A 1 173 ? 6.296 -5.191 -17.790 1.00 94.62 173 PHE A C 1
ATOM 1445 O O . PHE A 1 173 ? 7.172 -5.315 -18.639 1.00 94.62 173 PHE A O 1
ATOM 1452 N N . THR A 1 174 ? 5.811 -6.230 -17.106 1.00 95.81 174 THR A N 1
ATOM 1453 C CA . THR A 1 174 ? 6.306 -7.607 -17.260 1.00 95.81 174 THR A CA 1
ATOM 1454 C C . THR A 1 174 ? 6.076 -8.133 -18.678 1.00 95.81 174 THR A C 1
ATOM 1456 O O . THR A 1 174 ? 6.969 -8.755 -19.250 1.00 95.81 174 THR A O 1
ATOM 1459 N N . LEU A 1 175 ? 4.914 -7.846 -19.276 1.00 95.50 175 LEU A N 1
ATOM 1460 C CA . LEU A 1 175 ? 4.593 -8.227 -20.655 1.00 95.50 175 LEU A CA 1
ATOM 1461 C C . LEU A 1 175 ? 5.477 -7.509 -21.675 1.00 95.50 175 LEU A C 1
ATOM 1463 O O . LEU A 1 175 ? 6.005 -8.153 -22.578 1.00 95.50 175 LEU A O 1
ATOM 1467 N N . ILE A 1 176 ? 5.665 -6.195 -21.524 1.00 92.38 176 ILE A N 1
ATOM 1468 C CA . ILE A 1 176 ? 6.559 -5.411 -22.383 1.00 92.38 176 ILE A CA 1
ATOM 1469 C C . ILE A 1 176 ? 7.980 -5.947 -22.253 1.00 92.38 176 ILE A C 1
ATOM 1471 O O . ILE A 1 176 ? 8.605 -6.234 -23.267 1.00 92.38 176 ILE A O 1
ATOM 1475 N N . PHE A 1 177 ? 8.464 -6.136 -21.022 1.00 92.94 177 PHE A N 1
ATOM 1476 C CA . PHE A 1 177 ? 9.789 -6.680 -20.745 1.00 92.94 177 PHE A CA 1
ATOM 1477 C C . PHE A 1 177 ? 9.980 -8.040 -21.421 1.00 92.94 177 PHE A C 1
ATOM 1479 O O . PHE A 1 177 ? 10.970 -8.245 -22.115 1.00 92.94 177 PHE A O 1
ATOM 1486 N N . TRP A 1 178 ? 9.004 -8.944 -21.295 1.00 95.38 178 TRP A N 1
ATOM 1487 C CA . TRP A 1 178 ? 9.032 -10.241 -21.967 1.00 95.38 178 TRP A CA 1
ATOM 1488 C C . TRP A 1 178 ? 9.043 -10.123 -23.497 1.00 95.38 178 TRP A C 1
ATOM 1490 O O . TRP A 1 178 ? 9.802 -10.838 -24.145 1.00 95.38 178 TRP A O 1
ATOM 1500 N N . ALA A 1 179 ? 8.253 -9.210 -24.070 1.00 93.19 179 ALA A N 1
ATOM 1501 C CA . ALA A 1 179 ? 8.156 -9.024 -25.516 1.00 93.19 179 ALA A CA 1
ATOM 1502 C C . ALA A 1 179 ? 9.430 -8.424 -26.138 1.00 93.19 179 ALA A C 1
ATOM 1504 O O . ALA A 1 179 ? 9.779 -8.765 -27.266 1.00 93.19 179 ALA A O 1
ATOM 1505 N N . ILE A 1 180 ? 10.129 -7.533 -25.423 1.00 91.56 180 ILE A N 1
ATOM 1506 C CA . ILE A 1 180 ? 11.304 -6.824 -25.957 1.00 91.56 180 ILE A CA 1
ATOM 1507 C C . ILE A 1 180 ? 12.646 -7.455 -25.567 1.00 91.56 180 ILE A C 1
ATOM 1509 O O . ILE A 1 180 ? 13.658 -7.069 -26.145 1.00 91.56 180 ILE A O 1
ATOM 1513 N N . LYS A 1 181 ? 12.685 -8.413 -24.624 1.00 88.25 181 LYS A N 1
ATOM 1514 C CA . LYS A 1 181 ? 13.946 -8.971 -24.081 1.00 88.25 181 LYS A CA 1
ATOM 1515 C C . LYS A 1 181 ? 14.895 -9.551 -25.135 1.00 88.25 181 LYS A C 1
ATOM 1517 O O . LYS A 1 181 ? 16.104 -9.505 -24.942 1.00 88.25 181 LYS A O 1
ATOM 1522 N N . ASP A 1 182 ? 14.349 -10.077 -26.232 1.00 87.88 182 ASP A N 1
ATOM 1523 C CA . ASP A 1 182 ? 15.119 -10.680 -27.328 1.00 87.88 182 ASP A CA 1
ATOM 1524 C C . ASP A 1 182 ? 15.136 -9.800 -28.593 1.00 87.88 182 ASP A C 1
ATOM 1526 O O . ASP A 1 182 ? 15.650 -10.215 -29.631 1.00 87.88 182 ASP A O 1
ATOM 1530 N N . SER A 1 183 ? 14.567 -8.592 -28.527 1.00 85.25 183 SER A N 1
ATOM 1531 C CA . SER A 1 183 ? 14.417 -7.703 -29.678 1.00 85.25 183 SER A CA 1
ATOM 1532 C C . SER A 1 183 ? 15.651 -6.824 -29.878 1.00 85.25 183 SER A C 1
ATOM 1534 O O . SER A 1 183 ? 16.224 -6.288 -28.930 1.00 85.25 183 SER A O 1
ATOM 1536 N N . GLN A 1 184 ? 16.030 -6.631 -31.138 1.00 81.38 184 GLN A N 1
ATOM 1537 C CA . GLN A 1 184 ? 17.023 -5.649 -31.560 1.00 81.38 184 GLN A CA 1
ATOM 1538 C C . GLN A 1 184 ? 16.362 -4.734 -32.588 1.00 81.38 184 GLN A C 1
ATOM 1540 O O . GLN A 1 184 ? 15.851 -5.193 -33.610 1.00 81.38 184 GLN A O 1
ATOM 1545 N N . TRP A 1 185 ? 16.342 -3.431 -32.315 1.00 73.94 185 TRP A N 1
ATOM 1546 C CA . TRP A 1 185 ? 15.820 -2.437 -33.247 1.00 73.94 185 TRP A CA 1
ATOM 1547 C C . TRP A 1 185 ? 16.974 -1.808 -34.013 1.00 73.94 185 TRP A C 1
ATOM 1549 O O . TRP A 1 185 ? 17.676 -0.926 -33.520 1.00 73.94 185 TRP A O 1
ATOM 1559 N N . ILE A 1 186 ? 17.161 -2.285 -35.241 1.00 68.56 186 ILE A N 1
ATOM 1560 C CA . ILE A 1 186 ? 18.174 -1.788 -36.167 1.00 68.56 186 ILE A CA 1
ATOM 1561 C C . ILE A 1 186 ? 17.470 -0.892 -37.183 1.00 68.56 186 ILE A C 1
ATOM 1563 O O . ILE A 1 186 ? 16.654 -1.366 -37.974 1.00 68.56 186 ILE A O 1
ATOM 1567 N N . GLN A 1 187 ? 17.780 0.406 -37.168 1.00 62.31 187 GLN A N 1
ATOM 1568 C CA . GLN A 1 187 ? 17.312 1.336 -38.190 1.00 62.31 187 GLN A CA 1
ATOM 1569 C C . GLN A 1 187 ? 18.469 1.683 -39.131 1.00 62.31 187 GLN A C 1
ATOM 1571 O O . GLN A 1 187 ? 19.433 2.360 -38.761 1.00 62.31 187 GLN A O 1
ATOM 1576 N N . TYR A 1 188 ? 18.362 1.225 -40.378 1.00 57.62 188 TYR A N 1
ATOM 1577 C CA . TYR A 1 188 ? 19.252 1.645 -41.456 1.00 57.62 188 TYR A CA 1
ATOM 1578 C C . TYR A 1 188 ? 18.805 3.030 -41.936 1.00 57.62 188 TYR A C 1
ATOM 1580 O O . TYR A 1 188 ? 17.679 3.206 -42.398 1.00 57.62 188 TYR A O 1
ATOM 1588 N N . GLY A 1 189 ? 19.658 4.038 -41.751 1.00 55.59 189 GLY A N 1
ATOM 1589 C CA . GLY A 1 189 ? 19.439 5.367 -42.318 1.00 55.59 189 GLY A CA 1
ATOM 1590 C C . GLY A 1 189 ? 19.840 5.416 -43.795 1.00 55.59 189 GLY A C 1
ATOM 1591 O O . GLY A 1 189 ? 20.617 4.583 -44.252 1.00 55.59 189 GLY A O 1
ATOM 1592 N N . ASP A 1 190 ? 19.386 6.448 -44.510 1.00 50.12 190 ASP A N 1
ATOM 1593 C CA . ASP A 1 190 ? 19.682 6.745 -45.931 1.00 50.12 190 ASP A CA 1
ATOM 1594 C C . ASP A 1 190 ? 21.177 6.987 -46.255 1.00 50.12 190 ASP A C 1
ATOM 1596 O O . ASP A 1 190 ? 21.556 7.297 -47.384 1.00 50.12 190 ASP A O 1
ATOM 1600 N N . LEU A 1 191 ? 22.075 6.817 -45.280 1.00 51.06 191 LEU A N 1
ATOM 1601 C CA . LEU A 1 191 ? 23.525 6.963 -45.440 1.00 51.06 191 LEU A CA 1
ATOM 1602 C C . LEU A 1 191 ? 24.187 5.776 -46.169 1.00 51.06 191 LEU A C 1
ATOM 1604 O O . LEU A 1 191 ? 25.414 5.702 -46.236 1.00 51.06 191 LEU A O 1
ATOM 1608 N N . VAL A 1 192 ? 23.394 4.894 -46.792 1.00 51.94 192 VAL A N 1
ATOM 1609 C CA . VAL A 1 192 ? 23.865 3.834 -47.707 1.00 51.94 192 VAL A CA 1
ATOM 1610 C C . VAL A 1 192 ? 24.671 4.413 -48.888 1.00 51.94 192 VAL A C 1
ATOM 1612 O O . VAL A 1 192 ? 25.476 3.714 -49.494 1.00 51.94 192 VAL A O 1
ATOM 1615 N N . HIS A 1 193 ? 24.566 5.718 -49.163 1.00 48.25 193 HIS A N 1
ATOM 1616 C CA . HIS A 1 193 ? 25.299 6.394 -50.240 1.00 48.25 193 HIS A CA 1
ATOM 1617 C C . HIS A 1 193 ? 26.835 6.497 -50.076 1.00 48.25 193 HIS A C 1
ATOM 1619 O O . HIS A 1 193 ? 27.489 6.989 -50.993 1.00 48.25 193 HIS A O 1
ATOM 1625 N N . LYS A 1 194 ? 27.456 6.056 -48.967 1.00 51.31 194 LYS A N 1
ATOM 1626 C CA . LYS A 1 194 ? 28.925 6.167 -48.771 1.00 51.31 194 LYS A CA 1
ATOM 1627 C C . LYS A 1 194 ? 29.644 4.879 -48.348 1.00 51.31 194 LYS A C 1
ATOM 1629 O O . LYS A 1 194 ? 30.583 4.934 -47.557 1.00 51.31 194 LYS A O 1
ATOM 1634 N N . GLY A 1 195 ? 29.226 3.719 -48.861 1.00 58.09 195 GLY A N 1
ATOM 1635 C CA . GLY A 1 195 ? 30.043 2.490 -48.838 1.00 58.09 195 GLY A CA 1
ATOM 1636 C C . GLY A 1 195 ? 30.422 1.945 -47.452 1.00 58.09 195 GLY A C 1
ATOM 1637 O O . GLY A 1 195 ? 31.279 1.073 -47.346 1.00 58.09 195 GLY A O 1
ATOM 1638 N N . THR A 1 196 ? 29.796 2.437 -46.382 1.00 57.56 196 THR A N 1
ATOM 1639 C CA . THR A 1 196 ? 29.965 1.915 -45.027 1.00 57.56 196 THR A CA 1
ATOM 1640 C C . THR A 1 196 ? 28.626 1.353 -44.570 1.00 57.56 196 THR A C 1
ATOM 1642 O O . THR A 1 196 ? 27.671 2.088 -44.346 1.00 57.56 196 THR A O 1
ATOM 1645 N N . ASN A 1 197 ? 28.550 0.028 -44.427 1.00 60.03 197 ASN A N 1
ATOM 1646 C CA . ASN A 1 197 ? 27.373 -0.702 -43.936 1.00 60.03 197 ASN A CA 1
ATOM 1647 C C . ASN A 1 197 ? 27.167 -0.503 -42.421 1.00 60.03 197 ASN A C 1
ATOM 1649 O O . ASN A 1 197 ? 26.914 -1.461 -41.693 1.00 60.03 197 ASN A O 1
ATOM 1653 N N . LYS A 1 198 ? 27.346 0.719 -41.906 1.00 57.53 198 LYS A N 1
ATOM 1654 C CA . LYS A 1 198 ? 27.148 1.011 -40.487 1.00 57.53 198 LYS A CA 1
ATOM 1655 C C . LYS A 1 198 ? 25.714 1.504 -40.269 1.00 57.53 198 LYS A C 1
ATOM 1657 O O . LYS A 1 198 ? 25.316 2.482 -40.902 1.00 57.53 198 LYS A O 1
ATOM 1662 N N . PRO A 1 199 ? 24.924 0.841 -39.406 1.00 58.88 199 PRO A N 1
ATOM 1663 C CA . PRO A 1 199 ? 23.575 1.290 -39.087 1.00 58.88 199 PRO A CA 1
ATOM 1664 C C . PRO A 1 199 ? 23.623 2.687 -38.455 1.00 58.88 199 PRO A C 1
ATOM 1666 O O . PRO A 1 199 ? 24.489 2.976 -37.631 1.00 58.88 199 PRO A O 1
ATOM 1669 N N . ALA A 1 200 ? 22.690 3.555 -38.850 1.00 65.25 200 ALA A N 1
ATOM 1670 C CA . ALA A 1 200 ? 22.627 4.931 -38.356 1.00 65.25 200 ALA A CA 1
ATOM 1671 C C . ALA A 1 200 ? 22.152 4.996 -36.893 1.00 65.25 200 ALA A C 1
ATOM 1673 O O . ALA A 1 200 ? 22.486 5.937 -36.178 1.00 65.25 200 ALA A O 1
ATOM 1674 N N . PHE A 1 201 ? 21.382 3.996 -36.449 1.00 66.94 201 PHE A N 1
ATOM 1675 C CA . PHE A 1 201 ? 20.914 3.867 -35.075 1.00 66.94 201 PHE A CA 1
ATOM 1676 C C . PHE A 1 201 ? 20.634 2.395 -34.737 1.00 66.94 201 PHE A C 1
ATOM 1678 O O . PHE A 1 201 ? 19.922 1.708 -35.475 1.00 66.94 201 PHE A O 1
ATOM 1685 N N . VAL A 1 202 ? 21.198 1.914 -33.626 1.00 72.06 202 VAL A N 1
ATOM 1686 C CA . VAL A 1 202 ? 20.975 0.557 -33.104 1.00 72.06 202 VAL A CA 1
ATOM 1687 C C . VAL A 1 202 ? 20.497 0.677 -31.663 1.00 72.06 202 VAL A C 1
ATOM 1689 O O . VAL A 1 202 ? 21.258 1.073 -30.784 1.00 72.06 202 VAL A O 1
ATOM 1692 N N . LEU A 1 203 ? 19.225 0.353 -31.432 1.00 76.69 203 LEU A N 1
ATOM 1693 C CA . LEU A 1 203 ? 18.670 0.130 -30.099 1.00 76.69 203 LEU A CA 1
ATOM 1694 C C . LEU A 1 203 ? 18.760 -1.369 -29.805 1.00 76.69 203 LEU A C 1
ATOM 1696 O O . LEU A 1 203 ? 17.891 -2.150 -30.206 1.00 76.69 203 LEU A O 1
ATOM 1700 N N . ASP A 1 204 ? 19.832 -1.774 -29.126 1.00 81.88 204 ASP A N 1
ATOM 1701 C CA . ASP A 1 204 ? 20.039 -3.160 -28.708 1.00 81.88 204 ASP A CA 1
ATOM 1702 C C . ASP A 1 204 ? 19.402 -3.407 -27.330 1.00 81.88 204 ASP A C 1
ATOM 1704 O O . ASP A 1 204 ? 20.063 -3.410 -26.288 1.00 81.88 204 ASP A O 1
ATOM 1708 N N . PHE A 1 205 ? 18.074 -3.580 -27.315 1.00 82.62 205 PHE A N 1
ATOM 1709 C CA . PHE A 1 205 ? 17.346 -3.894 -26.081 1.00 82.62 205 PHE A CA 1
ATOM 1710 C C . PHE A 1 205 ? 17.830 -5.202 -25.459 1.00 82.62 205 PHE A C 1
ATOM 1712 O O . PHE A 1 205 ? 17.867 -5.310 -24.234 1.00 82.62 205 PHE A O 1
ATOM 1719 N N . LYS A 1 206 ? 18.244 -6.168 -26.283 1.00 85.75 206 LYS A N 1
ATOM 1720 C CA . LYS A 1 206 ? 18.824 -7.425 -25.821 1.00 85.75 206 LYS A CA 1
ATOM 1721 C C . LYS A 1 206 ? 20.095 -7.176 -25.012 1.00 85.75 206 LYS A C 1
ATOM 1723 O O . LYS A 1 206 ? 20.223 -7.740 -23.928 1.00 85.75 206 LYS A O 1
ATOM 1728 N N . GLU A 1 207 ? 21.013 -6.335 -25.475 1.00 84.81 207 GLU A N 1
ATOM 1729 C CA . GLU A 1 207 ? 22.221 -5.990 -24.714 1.00 84.81 207 GLU A CA 1
ATOM 1730 C C . GLU A 1 207 ? 21.878 -5.245 -23.415 1.00 84.81 207 GLU A C 1
ATOM 1732 O O . GLU A 1 207 ? 22.322 -5.642 -22.338 1.00 84.81 207 GLU A O 1
ATOM 1737 N N . TRP A 1 208 ? 21.017 -4.225 -23.482 1.00 83.75 208 TRP A N 1
ATOM 1738 C CA . TRP A 1 208 ? 20.648 -3.414 -22.312 1.00 83.75 208 TRP A CA 1
ATOM 1739 C C . TRP A 1 208 ? 19.955 -4.232 -21.219 1.00 83.75 208 TRP A C 1
ATOM 1741 O O . TRP A 1 208 ? 20.229 -4.069 -20.023 1.00 83.75 208 TRP A O 1
ATOM 1751 N N . ILE A 1 209 ? 19.060 -5.129 -21.630 1.00 85.06 209 ILE A N 1
ATOM 1752 C CA . ILE A 1 209 ? 18.316 -5.994 -20.721 1.00 85.06 209 ILE A CA 1
ATOM 1753 C C . ILE A 1 209 ? 19.232 -7.078 -20.155 1.00 85.06 209 ILE A C 1
ATOM 1755 O O . ILE A 1 209 ? 19.197 -7.289 -18.947 1.00 85.06 209 ILE A O 1
ATOM 1759 N N . ASN A 1 210 ? 20.091 -7.710 -20.962 1.00 85.44 210 ASN A N 1
ATOM 1760 C CA . ASN A 1 210 ? 21.043 -8.707 -20.455 1.00 85.44 210 ASN A CA 1
ATOM 1761 C C . ASN A 1 210 ? 22.102 -8.099 -19.521 1.00 85.44 210 ASN A C 1
ATOM 1763 O O . ASN A 1 210 ? 22.543 -8.780 -18.597 1.00 85.44 210 ASN A O 1
ATOM 1767 N N . TYR A 1 211 ? 22.476 -6.829 -19.714 1.00 83.31 211 TYR A N 1
ATOM 1768 C CA . TYR A 1 211 ? 23.362 -6.107 -18.796 1.00 83.31 211 TYR A CA 1
ATOM 1769 C C . TYR A 1 211 ? 22.694 -5.845 -17.438 1.00 83.31 211 TYR A C 1
ATOM 1771 O O . TYR A 1 211 ? 23.322 -5.983 -16.391 1.00 83.31 211 TYR A O 1
ATOM 1779 N N . SER A 1 212 ? 21.406 -5.490 -17.449 1.00 81.50 212 SER A N 1
ATOM 1780 C CA . SER A 1 212 ? 20.657 -5.152 -16.230 1.00 81.50 212 SER A CA 1
ATOM 1781 C C . SER A 1 212 ? 20.120 -6.382 -15.488 1.00 81.50 212 SER A C 1
ATOM 1783 O O . SER A 1 212 ? 20.025 -6.379 -14.263 1.00 81.50 212 SER A O 1
ATOM 1785 N N . PHE A 1 213 ? 19.765 -7.436 -16.224 1.00 84.75 213 PHE A N 1
ATOM 1786 C CA . PHE A 1 213 ? 19.085 -8.627 -15.725 1.00 84.75 213 PHE A CA 1
ATOM 1787 C C . PHE A 1 213 ? 19.790 -9.886 -16.240 1.00 84.75 213 PHE A C 1
ATOM 1789 O O . PHE A 1 213 ? 19.484 -10.363 -17.337 1.00 84.75 213 PHE A O 1
ATOM 1796 N N . PRO A 1 214 ? 20.703 -10.473 -15.444 1.00 80.31 214 PRO A N 1
ATOM 1797 C CA . PRO A 1 214 ? 21.322 -11.745 -15.787 1.00 80.31 214 PRO A CA 1
ATOM 1798 C C . PRO A 1 214 ? 20.227 -12.803 -15.966 1.00 80.31 214 PRO A C 1
ATOM 1800 O O . PRO A 1 214 ? 19.481 -13.084 -15.028 1.00 80.31 214 PRO A O 1
ATOM 1803 N N . ASN A 1 215 ? 20.116 -13.361 -17.174 1.00 89.81 215 ASN A N 1
ATOM 1804 C CA . ASN A 1 215 ? 19.035 -14.257 -17.602 1.00 89.81 215 ASN A CA 1
ATOM 1805 C C . ASN A 1 215 ? 17.621 -13.619 -17.531 1.00 89.81 215 ASN A C 1
ATOM 1807 O O . ASN A 1 215 ? 16.848 -13.893 -16.606 1.00 89.81 215 ASN A O 1
ATOM 1811 N N . PRO A 1 216 ? 17.236 -12.810 -18.535 1.00 91.00 216 PRO A N 1
ATOM 1812 C CA . PRO A 1 216 ? 15.961 -12.085 -18.556 1.00 91.00 216 PRO A CA 1
ATOM 1813 C C . PRO A 1 216 ? 14.725 -12.990 -18.482 1.00 91.00 216 PRO A C 1
ATOM 1815 O O . PRO A 1 216 ? 13.702 -12.599 -17.924 1.00 91.00 216 PRO A O 1
ATOM 1818 N N . THR A 1 217 ? 14.811 -14.217 -19.005 1.00 93.62 217 THR A N 1
ATOM 1819 C CA . THR A 1 217 ? 13.708 -15.188 -18.954 1.00 93.62 217 THR A CA 1
ATOM 1820 C C . THR A 1 217 ? 13.367 -15.568 -17.511 1.00 93.62 217 THR A C 1
ATOM 1822 O O . THR A 1 217 ? 12.192 -15.601 -17.149 1.00 93.62 217 THR A O 1
ATOM 1825 N N . ASN A 1 218 ? 14.375 -15.770 -16.657 1.00 93.94 218 ASN A N 1
ATOM 1826 C CA . ASN A 1 218 ? 14.148 -16.050 -15.238 1.00 93.94 218 ASN A CA 1
ATOM 1827 C C . ASN A 1 218 ? 13.479 -14.867 -14.528 1.00 93.94 218 ASN A C 1
ATOM 1829 O O . ASN A 1 218 ? 12.570 -15.064 -13.722 1.00 93.94 218 ASN A O 1
ATOM 1833 N N . TRP A 1 219 ? 13.871 -13.637 -14.864 1.00 93.12 219 TRP A N 1
ATOM 1834 C CA . TRP A 1 219 ? 13.269 -12.432 -14.290 1.00 93.12 219 TRP A CA 1
ATOM 1835 C C . TRP A 1 219 ? 11.789 -12.272 -14.640 1.00 93.12 219 TRP A C 1
ATOM 1837 O O . TRP A 1 219 ? 11.013 -11.854 -13.783 1.00 93.12 219 TRP A O 1
ATOM 1847 N N . VAL A 1 220 ? 11.358 -12.687 -15.835 1.00 95.50 220 VAL A N 1
ATOM 1848 C CA . VAL A 1 220 ? 9.927 -12.724 -16.190 1.00 95.50 220 VAL A CA 1
ATOM 1849 C C . VAL A 1 220 ? 9.148 -13.656 -15.257 1.00 95.50 220 VAL A C 1
ATOM 1851 O O . VAL A 1 220 ? 8.075 -13.280 -14.777 1.00 95.50 220 VAL A O 1
ATOM 1854 N N . TYR A 1 221 ? 9.683 -14.843 -14.946 1.00 96.56 221 TYR A N 1
ATOM 1855 C CA . TYR A 1 221 ? 9.050 -15.756 -13.988 1.00 96.56 221 TYR A CA 1
ATOM 1856 C C . TYR A 1 221 ? 9.018 -15.177 -12.572 1.00 96.56 221 TYR A C 1
ATOM 1858 O O . TYR A 1 221 ? 8.002 -15.306 -11.886 1.00 96.56 221 TYR A O 1
ATOM 1866 N N . VAL A 1 222 ? 10.081 -14.487 -12.148 1.00 95.62 222 VAL A N 1
ATOM 1867 C CA . VAL A 1 222 ? 10.124 -13.790 -10.854 1.00 95.62 222 VAL A CA 1
ATOM 1868 C C . VAL A 1 222 ? 9.051 -12.701 -10.788 1.00 95.62 222 VAL A C 1
ATOM 1870 O O . VAL A 1 222 ? 8.257 -12.690 -9.849 1.00 95.62 222 VAL A O 1
ATOM 1873 N N . PHE A 1 223 ? 8.954 -11.826 -11.792 1.00 95.62 223 PHE A N 1
ATOM 1874 C CA . PHE A 1 223 ? 7.932 -10.775 -11.831 1.00 95.62 223 PHE A CA 1
ATOM 1875 C C . PHE A 1 223 ? 6.512 -11.346 -11.864 1.00 95.62 223 PHE A C 1
ATOM 1877 O O . PHE A 1 223 ? 5.646 -10.887 -11.118 1.00 95.62 223 PHE A O 1
ATOM 1884 N N . SER A 1 224 ? 6.287 -12.402 -12.647 1.00 97.00 224 SER A N 1
ATOM 1885 C CA . SER A 1 224 ? 4.994 -13.095 -12.697 1.00 97.00 224 SER A CA 1
ATOM 1886 C C . SER A 1 224 ? 4.624 -13.693 -11.335 1.00 97.00 224 SER A C 1
ATOM 1888 O O . SER A 1 224 ? 3.494 -13.544 -10.867 1.00 97.00 224 SER A O 1
ATOM 1890 N N . SER A 1 225 ? 5.596 -14.297 -10.650 1.00 97.56 225 SER A N 1
ATOM 1891 C CA . SER A 1 225 ? 5.414 -14.853 -9.305 1.00 97.56 225 SER A CA 1
ATOM 1892 C C . SER A 1 225 ? 5.088 -13.766 -8.278 1.00 97.56 225 SER A C 1
ATOM 1894 O O . SER A 1 225 ? 4.208 -13.964 -7.441 1.00 97.56 225 SER A O 1
ATOM 1896 N N . ILE A 1 226 ? 5.725 -12.591 -8.368 1.00 96.69 226 ILE A N 1
ATOM 1897 C CA . ILE A 1 226 ? 5.423 -11.431 -7.514 1.00 96.69 226 ILE A CA 1
ATOM 1898 C C . ILE A 1 226 ? 3.972 -10.975 -7.707 1.00 96.69 226 ILE A C 1
ATOM 1900 O O . ILE A 1 226 ? 3.283 -10.716 -6.721 1.00 96.69 226 ILE A O 1
ATOM 1904 N N . ILE A 1 227 ? 3.477 -10.911 -8.949 1.00 97.19 227 ILE A N 1
ATOM 1905 C CA . ILE A 1 227 ? 2.081 -10.535 -9.227 1.00 97.19 227 ILE A CA 1
ATOM 1906 C C . ILE A 1 227 ? 1.116 -11.518 -8.559 1.00 97.19 227 ILE A C 1
ATOM 1908 O O . ILE A 1 227 ? 0.206 -11.093 -7.845 1.00 97.19 227 ILE A O 1
ATOM 1912 N N . ILE A 1 228 ? 1.331 -12.823 -8.756 1.00 97.62 228 ILE A N 1
ATOM 1913 C CA . ILE A 1 228 ? 0.497 -13.879 -8.162 1.00 97.62 228 ILE A CA 1
ATOM 1914 C C . ILE A 1 228 ? 0.517 -13.774 -6.634 1.00 97.62 228 ILE A C 1
ATOM 1916 O O . ILE A 1 228 ? -0.533 -13.784 -5.991 1.00 97.62 228 ILE A O 1
ATOM 1920 N N . PHE A 1 229 ? 1.701 -13.608 -6.049 1.00 97.19 229 PHE A N 1
ATOM 1921 C CA . PHE A 1 229 ? 1.871 -13.471 -4.609 1.00 97.19 229 PHE A CA 1
ATOM 1922 C C . PHE A 1 229 ? 1.121 -12.256 -4.043 1.00 97.19 229 PHE A C 1
ATOM 1924 O O . PHE A 1 229 ? 0.411 -12.377 -3.042 1.00 97.19 229 PHE A O 1
ATOM 1931 N N . VAL A 1 230 ? 1.200 -11.099 -4.709 1.00 96.38 230 VAL A N 1
ATOM 1932 C CA . VAL A 1 230 ? 0.464 -9.885 -4.315 1.00 96.38 230 VAL A CA 1
ATOM 1933 C C . VAL A 1 230 ? -1.050 -10.101 -4.370 1.00 96.38 230 VAL A C 1
ATOM 1935 O O . VAL A 1 230 ? -1.757 -9.647 -3.468 1.00 96.38 230 VAL A O 1
ATOM 1938 N N . ILE A 1 231 ? -1.558 -10.825 -5.373 1.00 97.00 231 ILE A N 1
ATOM 1939 C CA . ILE A 1 231 ? -2.986 -11.164 -5.481 1.00 97.00 231 ILE A CA 1
ATOM 1940 C C . ILE A 1 231 ? -3.423 -12.070 -4.321 1.00 97.00 231 ILE A C 1
ATOM 1942 O O . ILE A 1 231 ? -4.442 -11.799 -3.686 1.00 97.00 231 ILE A O 1
ATOM 1946 N N . ILE A 1 232 ? -2.647 -13.109 -3.996 1.00 97.25 232 ILE A N 1
ATOM 1947 C CA . ILE A 1 232 ? -2.952 -14.021 -2.880 1.00 97.25 232 ILE A CA 1
ATOM 1948 C C . ILE A 1 232 ? -2.990 -13.254 -1.553 1.00 97.25 232 ILE A C 1
ATOM 1950 O O . ILE A 1 232 ? -3.967 -13.348 -0.805 1.00 97.25 232 ILE A O 1
ATOM 1954 N N . ILE A 1 233 ? -1.965 -12.439 -1.285 1.00 95.31 233 ILE A N 1
ATOM 1955 C CA . ILE A 1 233 ? -1.913 -11.567 -0.106 1.00 95.31 233 ILE A CA 1
ATOM 1956 C C . ILE A 1 233 ? -3.142 -10.659 -0.061 1.00 95.31 233 ILE A C 1
ATOM 1958 O O . ILE A 1 233 ? -3.781 -10.540 0.986 1.00 95.31 233 ILE A O 1
ATOM 1962 N N . HIS A 1 234 ? -3.502 -10.036 -1.184 1.00 95.56 234 HIS A N 1
ATOM 1963 C CA . HIS A 1 234 ? -4.661 -9.157 -1.259 1.00 95.56 234 HIS A CA 1
ATOM 1964 C C . HIS A 1 234 ? -5.954 -9.872 -0.843 1.00 95.56 234 HIS A C 1
ATOM 1966 O O . HIS A 1 234 ? -6.710 -9.331 -0.034 1.00 95.56 234 HIS A O 1
ATOM 1972 N N . ILE A 1 235 ? -6.186 -11.092 -1.337 1.00 96.31 235 ILE A N 1
ATOM 1973 C CA . ILE A 1 235 ? -7.371 -11.893 -0.998 1.00 96.31 235 ILE A CA 1
ATOM 1974 C C . ILE A 1 235 ? -7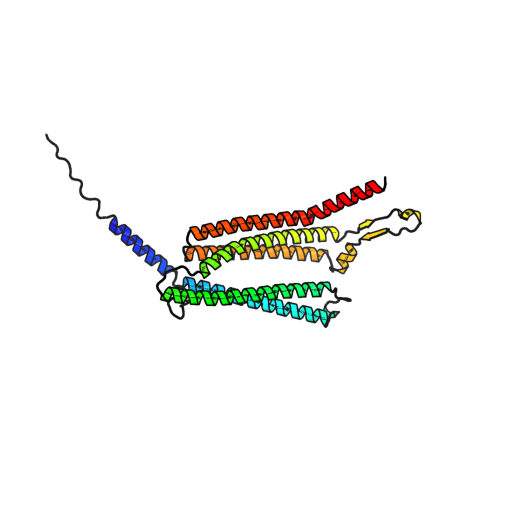.412 -12.192 0.504 1.00 96.31 235 ILE A C 1
ATOM 1976 O O . ILE A 1 235 ? -8.432 -11.938 1.150 1.00 96.31 235 ILE A O 1
ATOM 1980 N N . ILE A 1 236 ? -6.300 -12.661 1.079 1.00 95.44 236 ILE A N 1
ATOM 1981 C CA . ILE A 1 236 ? -6.200 -12.962 2.515 1.00 95.44 236 ILE A CA 1
ATOM 1982 C C . ILE A 1 236 ? -6.541 -11.712 3.340 1.00 95.44 236 ILE A C 1
ATOM 1984 O O . ILE A 1 236 ? -7.425 -11.744 4.201 1.00 95.44 236 ILE A O 1
ATOM 1988 N N . TRP A 1 237 ? -5.912 -10.573 3.036 1.00 91.25 237 TRP A N 1
ATOM 1989 C CA . TRP A 1 237 ? -6.173 -9.312 3.734 1.00 91.25 237 TRP A CA 1
ATOM 1990 C C . TRP A 1 237 ? -7.600 -8.790 3.541 1.00 91.25 237 TRP A C 1
ATOM 1992 O O . TRP A 1 237 ? -8.151 -8.177 4.460 1.00 91.25 237 TRP A O 1
ATOM 2002 N N . ALA A 1 238 ? -8.209 -9.011 2.375 1.00 93.31 238 ALA A N 1
ATOM 2003 C CA . ALA A 1 238 ? -9.590 -8.628 2.108 1.00 93.31 238 ALA A CA 1
ATOM 2004 C C . ALA A 1 238 ? -10.570 -9.429 2.979 1.00 93.31 238 ALA A C 1
ATOM 2006 O O . ALA A 1 238 ? -11.491 -8.840 3.553 1.00 93.31 238 ALA A O 1
ATOM 2007 N N . ILE A 1 239 ? -10.337 -10.736 3.141 1.00 94.00 239 ILE A N 1
ATOM 2008 C CA . ILE A 1 239 ? -11.144 -11.612 4.002 1.00 94.00 239 ILE A CA 1
ATOM 2009 C C . ILE A 1 239 ? -11.022 -11.182 5.465 1.00 94.00 239 ILE A C 1
ATOM 2011 O O . ILE A 1 239 ? -12.037 -10.867 6.090 1.00 94.00 239 ILE A O 1
ATOM 2015 N N . PHE A 1 240 ? -9.797 -11.078 5.993 1.00 91.81 240 PHE A N 1
ATOM 2016 C CA . PHE A 1 240 ? -9.565 -10.648 7.379 1.00 91.81 240 PHE A CA 1
ATOM 2017 C C . PHE A 1 240 ? -10.221 -9.299 7.683 1.00 91.81 240 PHE A C 1
ATOM 2019 O O . PHE A 1 240 ? -10.840 -9.109 8.731 1.00 91.81 240 PHE A O 1
ATOM 2026 N N . ARG A 1 241 ? -10.135 -8.352 6.745 1.00 90.44 241 ARG A N 1
ATOM 2027 C CA . ARG A 1 241 ? -10.752 -7.032 6.893 1.00 90.44 241 ARG A CA 1
ATOM 2028 C C . ARG A 1 241 ? -12.273 -7.097 6.879 1.00 90.44 241 ARG A C 1
ATOM 2030 O O . ARG A 1 241 ? -12.896 -6.407 7.680 1.00 90.44 241 ARG A O 1
ATOM 2037 N N . LYS A 1 242 ? -12.868 -7.910 6.001 1.00 92.12 242 LYS A N 1
ATOM 2038 C CA . LYS A 1 242 ? -14.323 -8.095 5.946 1.00 92.12 242 LYS A CA 1
ATOM 2039 C C . LYS A 1 242 ? -14.843 -8.655 7.268 1.00 92.12 242 LYS A C 1
ATOM 2041 O O . LYS A 1 242 ? -15.753 -8.065 7.836 1.00 92.12 242 LYS A O 1
ATOM 2046 N N . ILE A 1 243 ? -14.204 -9.708 7.785 1.00 90.69 243 ILE A N 1
ATOM 2047 C CA . ILE A 1 243 ? -14.527 -10.297 9.094 1.00 90.69 243 ILE A CA 1
ATOM 2048 C C . ILE A 1 243 ? -14.456 -9.225 10.188 1.00 90.69 243 ILE A C 1
ATOM 2050 O O . ILE A 1 243 ? -15.395 -9.050 10.957 1.00 90.69 243 ILE A O 1
ATOM 2054 N N . ARG A 1 244 ? -13.377 -8.438 10.214 1.00 88.69 244 ARG A N 1
ATOM 2055 C CA . ARG A 1 244 ? -13.188 -7.368 11.199 1.00 88.69 244 ARG A CA 1
ATOM 2056 C C . ARG A 1 244 ? -14.277 -6.288 11.142 1.00 88.69 244 ARG A C 1
ATOM 2058 O O . ARG A 1 244 ? -14.766 -5.870 12.187 1.00 88.69 244 ARG A O 1
ATOM 2065 N N . ILE A 1 245 ? -14.639 -5.821 9.945 1.00 90.25 245 ILE A N 1
ATOM 2066 C CA . ILE A 1 245 ? -15.686 -4.802 9.748 1.00 90.25 245 ILE A CA 1
ATOM 2067 C C . ILE A 1 245 ? -17.038 -5.330 10.237 1.00 90.25 245 ILE A C 1
ATOM 2069 O O . ILE A 1 245 ? -17.737 -4.617 10.955 1.00 90.25 245 ILE A O 1
ATOM 2073 N N . THR A 1 246 ? -17.383 -6.569 9.879 1.00 88.94 246 THR A N 1
ATOM 2074 C CA . THR A 1 246 ? -18.620 -7.224 10.321 1.00 88.94 246 THR A CA 1
ATOM 2075 C C . THR A 1 246 ? -18.659 -7.358 11.841 1.00 88.94 246 THR A C 1
ATOM 2077 O O . THR A 1 246 ? -19.611 -6.893 12.453 1.00 88.94 246 THR A O 1
ATOM 2080 N N . ASN A 1 247 ? -17.584 -7.848 12.464 1.00 86.81 247 ASN A N 1
ATOM 2081 C CA . ASN A 1 247 ? -17.517 -7.990 13.919 1.00 86.81 247 ASN A CA 1
ATOM 2082 C C . ASN A 1 247 ? -17.711 -6.653 14.651 1.00 86.81 247 ASN A C 1
ATOM 2084 O O . ASN A 1 247 ? -18.400 -6.613 15.665 1.00 86.81 247 ASN A O 1
ATOM 2088 N N . ILE A 1 248 ? -17.129 -5.555 14.151 1.00 87.19 248 ILE A N 1
ATOM 2089 C CA . ILE A 1 248 ? -17.327 -4.219 14.739 1.00 87.19 248 ILE A CA 1
ATOM 2090 C C . ILE A 1 248 ? -18.776 -3.757 14.562 1.00 87.19 248 ILE A C 1
ATOM 2092 O O . ILE A 1 248 ? -19.371 -3.240 15.498 1.00 87.19 248 ILE A O 1
ATOM 2096 N N . ARG A 1 249 ? -19.364 -3.937 13.379 1.00 86.44 249 ARG A N 1
ATOM 2097 C CA . ARG A 1 249 ? -20.753 -3.532 13.143 1.00 86.44 249 ARG A CA 1
ATOM 2098 C C . ARG A 1 249 ? -21.712 -4.271 14.077 1.00 86.44 249 ARG A C 1
ATOM 2100 O O . ARG A 1 249 ? -22.557 -3.636 14.698 1.00 86.44 249 ARG A O 1
ATOM 2107 N N . ASP A 1 250 ? -21.539 -5.583 14.184 1.00 83.94 250 ASP A N 1
ATOM 2108 C CA . ASP A 1 250 ? -22.450 -6.452 14.921 1.00 83.94 250 ASP A CA 1
ATOM 2109 C C . ASP A 1 250 ? -22.249 -6.308 16.448 1.00 83.94 250 ASP A C 1
ATOM 2111 O O . ASP A 1 250 ? -23.213 -6.384 17.196 1.00 83.94 250 ASP A O 1
ATOM 2115 N N . SER A 1 251 ? -21.029 -6.003 16.924 1.00 80.69 251 SER A N 1
ATOM 2116 C CA . SER A 1 251 ? -20.745 -5.830 18.367 1.00 80.69 251 SER A CA 1
ATOM 2117 C C . SER A 1 251 ? -21.177 -4.482 18.955 1.00 80.69 251 SER A C 1
ATOM 2119 O O . SER A 1 251 ? -21.230 -4.353 20.175 1.00 80.69 251 SER A O 1
ATOM 2121 N N . PHE A 1 252 ? -21.399 -3.458 18.126 1.00 79.00 252 PHE A N 1
ATOM 2122 C CA . PHE A 1 252 ? -21.618 -2.082 18.599 1.00 79.00 252 PHE A CA 1
ATOM 2123 C C . PHE A 1 252 ? -22.917 -1.445 18.124 1.00 79.00 252 PHE A C 1
ATOM 2125 O O . PHE A 1 252 ? -23.155 -0.290 18.465 1.00 79.00 252 PHE A O 1
ATOM 2132 N N . GLY A 1 253 ? -23.726 -2.157 17.329 1.00 76.94 253 GLY A N 1
ATOM 2133 C CA . GLY A 1 253 ? -25.032 -1.667 16.884 1.00 76.94 253 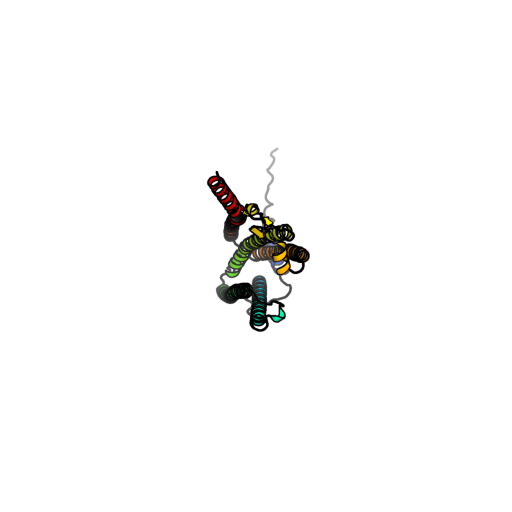GLY A CA 1
ATOM 2134 C C . GLY A 1 253 ? -24.967 -0.257 16.295 1.00 76.94 253 GLY A C 1
ATOM 2135 O O . GLY A 1 253 ? -25.777 0.586 16.657 1.00 76.94 253 GLY A O 1
ATOM 2136 N N . LEU A 1 254 ? -23.951 0.018 15.462 1.00 81.44 254 LEU A N 1
ATOM 2137 C CA . LEU A 1 254 ? -23.687 1.363 14.942 1.00 81.44 254 LEU A CA 1
ATOM 2138 C C . LEU A 1 254 ? -24.948 1.965 14.312 1.00 81.44 254 LEU A C 1
ATOM 2140 O O . LEU A 1 254 ? -25.597 1.300 13.501 1.00 81.44 254 LEU A O 1
ATOM 2144 N N . ASP A 1 255 ? -25.226 3.233 14.627 1.00 82.88 255 ASP A N 1
ATOM 2145 C CA . ASP A 1 255 ? -26.397 3.943 14.114 1.00 82.88 255 ASP A CA 1
ATOM 2146 C C . ASP A 1 255 ? -26.507 3.803 12.593 1.00 82.88 255 ASP A C 1
ATOM 2148 O O . ASP A 1 255 ? -25.535 3.988 11.845 1.00 82.88 255 ASP A O 1
ATOM 2152 N N . THR A 1 256 ? -27.717 3.506 12.124 1.00 84.56 256 THR A N 1
ATOM 2153 C CA . THR A 1 256 ? -28.010 3.304 10.699 1.00 84.56 256 THR A CA 1
ATOM 2154 C C . THR A 1 256 ? -27.605 4.519 9.863 1.00 84.56 256 THR A C 1
ATOM 2156 O O . THR A 1 256 ? -27.055 4.359 8.771 1.00 84.56 256 THR A O 1
ATOM 2159 N N . GLU A 1 257 ? -27.760 5.727 10.412 1.00 87.38 257 GLU A N 1
ATOM 2160 C CA . GLU A 1 257 ? -27.328 6.979 9.787 1.00 87.38 257 GLU A CA 1
ATOM 2161 C C . GLU A 1 257 ? -25.799 7.049 9.609 1.00 87.38 257 GLU A C 1
ATOM 2163 O O . GLU A 1 257 ? -25.302 7.432 8.544 1.00 87.38 257 GLU A O 1
ATOM 2168 N N . ILE A 1 258 ? -25.024 6.637 10.620 1.00 87.25 258 ILE A N 1
ATOM 2169 C CA . ILE A 1 258 ? -23.555 6.599 10.553 1.00 87.25 258 ILE A CA 1
ATOM 2170 C C . ILE A 1 258 ? -23.111 5.586 9.496 1.00 87.25 258 ILE A C 1
ATOM 2172 O O . ILE A 1 258 ? -22.233 5.881 8.676 1.00 87.25 258 ILE A O 1
ATOM 2176 N N . ILE A 1 259 ? -23.732 4.404 9.477 1.00 89.38 259 ILE A N 1
ATOM 2177 C CA . ILE A 1 259 ? -23.444 3.371 8.478 1.00 89.38 259 ILE A CA 1
ATOM 2178 C C . ILE A 1 259 ? -23.716 3.910 7.071 1.00 89.38 259 ILE A C 1
ATOM 2180 O O . ILE A 1 259 ? -22.854 3.776 6.198 1.00 89.38 259 ILE A O 1
ATOM 2184 N N . GLN A 1 260 ? -24.864 4.553 6.851 1.00 92.00 260 GLN A N 1
ATOM 2185 C CA . GLN A 1 260 ? -25.235 5.120 5.557 1.00 92.00 260 GLN A CA 1
ATOM 2186 C C . GLN A 1 260 ? -24.231 6.184 5.095 1.00 92.00 260 GLN A C 1
ATOM 2188 O O . GLN A 1 260 ? -23.700 6.080 3.985 1.00 92.00 260 GLN A O 1
ATOM 2193 N N . LYS A 1 261 ? -23.866 7.136 5.965 1.00 93.88 261 LYS A N 1
ATOM 2194 C CA . LYS A 1 261 ? -22.842 8.156 5.670 1.00 93.88 261 LYS A CA 1
ATOM 2195 C C . LYS A 1 261 ? -21.512 7.527 5.248 1.00 93.88 261 LYS A C 1
ATOM 2197 O O . LYS A 1 261 ? -20.865 7.990 4.305 1.00 93.88 261 LYS A O 1
ATOM 2202 N N . ILE A 1 262 ? -21.093 6.449 5.910 1.00 93.44 262 ILE A N 1
ATOM 2203 C CA . ILE A 1 262 ? -19.847 5.747 5.579 1.00 93.44 262 ILE A CA 1
ATOM 2204 C C . ILE A 1 262 ? -19.961 5.005 4.238 1.00 93.44 262 ILE A C 1
ATOM 2206 O O . ILE A 1 262 ? -19.006 5.024 3.458 1.00 93.44 262 ILE A O 1
ATOM 2210 N N . GLN A 1 263 ? -21.112 4.407 3.912 1.00 93.25 263 GLN A N 1
ATOM 2211 C CA . GLN A 1 263 ? -21.335 3.783 2.598 1.00 93.25 263 GLN A CA 1
ATOM 2212 C C . GLN A 1 263 ? -21.349 4.810 1.456 1.00 93.25 263 GLN A C 1
ATOM 2214 O O . GLN A 1 263 ? -20.811 4.552 0.377 1.00 93.25 263 GLN A O 1
ATOM 2219 N N . GLU A 1 264 ? -21.890 6.004 1.683 1.00 95.50 264 GLU A N 1
ATOM 2220 C CA . GLU A 1 264 ? -21.827 7.088 0.702 1.00 95.50 264 GLU A CA 1
ATOM 2221 C C . GLU A 1 264 ? -20.388 7.548 0.452 1.00 95.50 264 GLU A C 1
ATOM 2223 O O . GLU A 1 264 ? -19.973 7.704 -0.703 1.00 95.50 264 GLU A O 1
ATOM 2228 N N . GLN A 1 265 ? -19.600 7.723 1.519 1.00 95.31 265 GLN A N 1
ATOM 2229 C CA . GLN A 1 265 ? -18.171 8.037 1.412 1.00 95.31 265 GLN A CA 1
ATOM 2230 C C . GLN A 1 265 ? -17.419 6.938 0.658 1.00 95.31 265 GLN A C 1
ATOM 2232 O O . GLN A 1 265 ? -16.626 7.241 -0.235 1.00 95.31 265 GLN A O 1
ATOM 2237 N N . LYS A 1 266 ? -17.732 5.669 0.946 1.00 95.12 266 LYS A N 1
ATOM 2238 C CA . LYS A 1 266 ? -17.200 4.505 0.233 1.00 95.12 266 LYS A CA 1
ATOM 2239 C C . LYS A 1 266 ? -17.483 4.616 -1.274 1.00 95.12 266 LYS A C 1
ATOM 2241 O O . LYS A 1 266 ? -16.563 4.591 -2.090 1.00 95.12 266 LYS A O 1
ATOM 2246 N N . SER A 1 267 ? -18.736 4.828 -1.668 1.00 95.62 267 SER A N 1
ATOM 2247 C CA . SER A 1 267 ? -19.112 4.981 -3.083 1.00 95.62 267 SER A CA 1
ATOM 2248 C C . SER A 1 267 ? -18.411 6.165 -3.769 1.00 95.62 267 SER A C 1
ATOM 2250 O O . SER A 1 267 ? -17.917 6.042 -4.895 1.00 95.62 267 SER A O 1
ATOM 2252 N N . LYS A 1 268 ? -18.321 7.321 -3.096 1.00 96.50 268 LYS A N 1
ATOM 2253 C CA . LYS A 1 268 ? -17.612 8.509 -3.607 1.00 96.50 268 LYS A CA 1
ATOM 2254 C C . LYS A 1 268 ? -16.127 8.222 -3.838 1.00 96.50 268 LYS A C 1
ATOM 2256 O O . LYS A 1 268 ? -15.615 8.499 -4.920 1.00 96.50 268 LYS A O 1
ATOM 2261 N N . GLN A 1 269 ? -15.459 7.612 -2.864 1.00 95.56 269 GLN A N 1
ATOM 2262 C CA . GLN A 1 269 ? -14.040 7.287 -2.955 1.00 95.56 269 GLN A CA 1
ATOM 2263 C C . GLN A 1 269 ? -13.762 6.222 -4.027 1.00 95.56 269 GLN A C 1
ATOM 2265 O O . GLN A 1 269 ? -12.790 6.346 -4.767 1.00 95.56 269 GLN A O 1
ATOM 2270 N N . ASN A 1 270 ? -14.642 5.229 -4.189 1.00 96.38 270 ASN A N 1
ATOM 2271 C CA . ASN A 1 270 ? -14.517 4.247 -5.268 1.00 96.38 270 ASN A CA 1
ATOM 2272 C C . ASN A 1 270 ? -14.577 4.903 -6.655 1.00 96.38 270 ASN A C 1
ATOM 2274 O O . ASN A 1 270 ? -13.725 4.644 -7.500 1.00 96.38 270 ASN A O 1
ATOM 2278 N N . ARG A 1 271 ? -15.545 5.804 -6.872 1.00 96.88 271 ARG A N 1
ATOM 2279 C CA . ARG A 1 271 ? -15.649 6.572 -8.123 1.00 96.88 271 ARG A CA 1
ATOM 2280 C C . ARG A 1 271 ? -14.421 7.447 -8.363 1.00 96.88 271 ARG A C 1
ATOM 2282 O O . ARG A 1 271 ? -13.977 7.568 -9.499 1.00 96.88 271 ARG A O 1
ATOM 2289 N N . PHE A 1 272 ? -13.877 8.052 -7.312 1.00 96.94 272 PHE A N 1
ATOM 2290 C CA . PHE A 1 272 ? -12.674 8.874 -7.404 1.00 96.94 272 PHE A CA 1
ATOM 2291 C C . PHE A 1 272 ? -11.455 8.068 -7.868 1.00 96.94 272 PHE A C 1
ATOM 2293 O O . PHE A 1 272 ? -10.825 8.441 -8.855 1.00 96.94 272 PHE A O 1
ATOM 2300 N N . TYR A 1 273 ? -11.163 6.932 -7.226 1.00 97.00 273 TYR A N 1
ATOM 2301 C CA . TYR A 1 273 ? -10.047 6.082 -7.648 1.00 97.00 273 TYR A CA 1
ATOM 2302 C C . TYR A 1 273 ? -10.246 5.496 -9.046 1.00 97.00 273 TYR A C 1
ATOM 2304 O O . TYR A 1 273 ? -9.288 5.460 -9.812 1.00 97.00 273 TYR A O 1
ATOM 2312 N N . ALA A 1 274 ? -11.474 5.115 -9.411 1.00 96.81 274 ALA A N 1
ATOM 2313 C CA . ALA A 1 274 ? -11.779 4.661 -10.766 1.00 96.81 274 ALA A CA 1
ATOM 2314 C C . ALA A 1 274 ? -11.435 5.724 -11.818 1.00 96.81 274 ALA A C 1
ATOM 2316 O O . ALA A 1 274 ? -10.803 5.418 -12.826 1.00 96.81 274 ALA A O 1
ATOM 2317 N N . LYS A 1 275 ? -11.801 6.990 -11.566 1.00 97.19 275 LYS A N 1
ATOM 2318 C CA . LYS A 1 275 ? -11.451 8.112 -12.448 1.00 97.19 275 LYS A CA 1
ATOM 2319 C C . LYS A 1 275 ? -9.940 8.293 -12.555 1.00 97.19 275 LYS A C 1
ATOM 2321 O O . LYS A 1 275 ? -9.438 8.403 -13.666 1.00 97.19 275 LYS A O 1
ATOM 2326 N N . ILE A 1 276 ? -9.225 8.296 -11.426 1.00 96.50 276 ILE A N 1
ATOM 2327 C CA . ILE A 1 276 ? -7.759 8.419 -11.422 1.00 96.50 276 ILE A CA 1
ATOM 2328 C C . ILE A 1 276 ? -7.123 7.291 -12.230 1.00 96.50 276 ILE A C 1
ATOM 2330 O O . ILE A 1 276 ? -6.281 7.569 -13.074 1.00 96.50 276 ILE A O 1
ATOM 2334 N N . PHE A 1 277 ? -7.550 6.048 -12.006 1.00 96.44 277 PHE A N 1
ATOM 2335 C CA . PHE A 1 277 ? -7.024 4.881 -12.704 1.00 96.44 277 PHE A CA 1
ATOM 2336 C C . PHE A 1 277 ? -7.260 4.949 -14.221 1.00 96.44 277 PHE A C 1
ATOM 2338 O O . PHE A 1 277 ? -6.364 4.664 -15.011 1.00 96.44 277 PHE A O 1
ATOM 2345 N N . LEU A 1 278 ? -8.447 5.380 -14.656 1.00 95.31 278 LEU A N 1
ATOM 2346 C CA . LEU A 1 278 ? -8.734 5.564 -16.082 1.00 95.31 278 LEU A CA 1
ATOM 2347 C C . LEU A 1 278 ? -7.893 6.688 -16.699 1.00 95.31 278 LEU A C 1
ATOM 2349 O O . LEU A 1 278 ? -7.347 6.519 -17.788 1.00 95.31 278 LEU A O 1
ATOM 2353 N N . ILE A 1 279 ? -7.746 7.815 -15.995 1.00 95.50 279 ILE A N 1
ATOM 2354 C CA . ILE A 1 279 ? -6.893 8.927 -16.436 1.00 95.50 279 ILE A CA 1
ATOM 2355 C C . ILE A 1 279 ? -5.433 8.472 -16.526 1.00 95.50 279 ILE A C 1
ATOM 2357 O O . ILE A 1 279 ? -4.748 8.809 -17.488 1.00 95.50 279 ILE A O 1
ATOM 2361 N N . SER A 1 280 ? -4.950 7.678 -15.570 1.00 95.12 280 SER A N 1
ATOM 2362 C CA . SER A 1 280 ? -3.575 7.186 -15.589 1.00 95.12 280 SER A CA 1
ATOM 2363 C C . SER A 1 280 ? -3.340 6.168 -16.708 1.00 95.12 280 SER A C 1
ATOM 2365 O O . SER A 1 280 ? -2.266 6.166 -17.300 1.00 95.12 280 SER A O 1
ATOM 2367 N N . ILE A 1 281 ? -4.325 5.334 -17.065 1.00 93.44 281 ILE A N 1
ATOM 2368 C CA . ILE A 1 281 ? -4.259 4.474 -18.263 1.00 93.44 281 ILE A CA 1
ATOM 2369 C C . ILE A 1 281 ? -4.170 5.321 -19.534 1.00 93.44 281 ILE A C 1
ATOM 2371 O O . ILE A 1 281 ? -3.298 5.083 -20.370 1.00 93.44 281 ILE A O 1
ATOM 2375 N N . LEU A 1 282 ? -5.044 6.323 -19.666 1.00 91.94 282 LEU A N 1
ATOM 2376 C CA . LEU A 1 282 ? -5.057 7.250 -20.800 1.00 91.94 282 LEU A CA 1
ATOM 2377 C C . LEU A 1 282 ? -3.701 7.957 -20.944 1.00 91.94 282 LEU A C 1
ATOM 2379 O O . LEU A 1 282 ? -3.140 8.019 -22.035 1.00 91.94 282 LEU A O 1
ATOM 2383 N N . LEU A 1 283 ? -3.126 8.428 -19.838 1.00 91.12 283 LEU A N 1
ATOM 2384 C CA . LEU A 1 283 ? -1.836 9.109 -19.851 1.00 91.12 283 LEU A CA 1
ATOM 2385 C C . LEU A 1 283 ? -0.682 8.169 -20.228 1.00 91.12 283 LEU A C 1
ATOM 2387 O O . LEU A 1 283 ? 0.173 8.544 -21.020 1.00 91.12 283 LEU A O 1
ATOM 2391 N N . VAL A 1 284 ? -0.644 6.954 -19.676 1.00 88.88 284 VAL A N 1
ATOM 2392 C CA . VAL A 1 284 ? 0.493 6.038 -19.865 1.00 88.88 284 VAL A CA 1
ATOM 2393 C C . VAL A 1 284 ? 0.456 5.338 -21.225 1.00 88.88 284 VAL A C 1
ATOM 2395 O O . VAL A 1 284 ? 1.502 5.202 -21.851 1.00 88.88 284 VAL A O 1
ATOM 2398 N N . LEU A 1 285 ? -0.714 4.900 -21.706 1.00 86.38 285 LEU A N 1
ATOM 2399 C CA . LEU A 1 285 ? -0.814 4.156 -22.970 1.00 86.38 285 LEU A CA 1
ATOM 2400 C C . LEU A 1 285 ? -1.104 5.049 -24.179 1.00 86.38 285 LEU A C 1
ATOM 2402 O O . LEU A 1 285 ? -0.513 4.859 -25.240 1.00 86.38 285 LEU A O 1
ATOM 2406 N N . ILE A 1 286 ? -2.028 6.004 -24.054 1.00 85.75 286 ILE A N 1
ATOM 2407 C CA . ILE A 1 286 ? -2.559 6.722 -25.223 1.00 85.75 286 ILE A CA 1
ATOM 2408 C C . ILE A 1 286 ? -1.687 7.932 -25.570 1.00 85.75 286 ILE A C 1
ATOM 2410 O O . ILE A 1 286 ? -1.442 8.187 -26.747 1.00 85.75 286 ILE A O 1
ATOM 2414 N N . LEU A 1 287 ? -1.153 8.647 -24.577 1.00 84.44 287 LEU A N 1
ATOM 2415 C CA . LEU A 1 287 ? -0.288 9.808 -24.812 1.00 84.44 287 LEU A CA 1
ATOM 2416 C C . LEU A 1 287 ? 0.959 9.500 -25.674 1.00 84.44 287 LEU A C 1
ATOM 2418 O O . LEU A 1 287 ? 1.167 10.224 -26.651 1.00 84.44 287 LEU A O 1
ATOM 2422 N N . PRO A 1 288 ? 1.760 8.439 -25.421 1.00 83.25 288 PRO A N 1
ATOM 2423 C CA . PRO A 1 288 ? 2.894 8.117 -26.292 1.00 83.25 288 PRO A CA 1
ATOM 2424 C C . PRO A 1 288 ? 2.455 7.736 -27.712 1.00 83.25 288 PRO A C 1
ATOM 2426 O O . PRO A 1 288 ? 3.132 8.094 -28.675 1.00 83.25 288 PRO A O 1
ATOM 2429 N N . PHE A 1 289 ? 1.299 7.084 -27.869 1.00 83.94 289 PHE A N 1
ATOM 2430 C CA . PHE A 1 289 ? 0.747 6.749 -29.183 1.00 83.94 289 PHE A CA 1
ATOM 2431 C C . PHE A 1 289 ? 0.325 7.999 -29.971 1.00 83.94 289 PHE A C 1
ATOM 2433 O O . PHE A 1 289 ? 0.620 8.121 -31.160 1.00 83.94 289 PHE A O 1
ATOM 2440 N N . ILE A 1 290 ? -0.297 8.974 -29.299 1.00 84.81 290 ILE A N 1
ATOM 2441 C CA . ILE A 1 290 ? -0.642 10.273 -29.890 1.00 84.81 290 ILE A CA 1
ATOM 2442 C C . ILE A 1 290 ? 0.630 11.007 -30.337 1.00 84.81 290 ILE A C 1
ATOM 2444 O O . ILE A 1 290 ? 0.712 11.434 -31.490 1.00 84.81 290 ILE A O 1
ATOM 2448 N N . ILE A 1 291 ? 1.646 11.111 -29.470 1.00 84.75 291 ILE A N 1
ATOM 2449 C CA . ILE A 1 291 ? 2.932 11.749 -29.807 1.00 84.75 291 ILE A CA 1
ATOM 2450 C C . ILE A 1 291 ? 3.581 11.057 -31.013 1.00 84.75 291 ILE A C 1
ATOM 2452 O O . ILE A 1 291 ? 4.050 11.730 -31.936 1.00 84.75 291 ILE A O 1
ATOM 2456 N N . TYR A 1 292 ? 3.567 9.724 -31.048 1.00 84.31 292 TYR A N 1
ATOM 2457 C CA . TYR A 1 292 ? 4.083 8.944 -32.171 1.00 84.31 292 TYR A CA 1
ATOM 2458 C C . TYR A 1 292 ? 3.365 9.266 -33.496 1.00 84.31 292 TYR A C 1
ATOM 2460 O O . TYR A 1 292 ? 4.015 9.481 -34.521 1.00 84.31 292 TYR A O 1
ATOM 2468 N N . ILE A 1 293 ? 2.032 9.376 -33.496 1.00 86.00 293 ILE A N 1
ATOM 2469 C CA . ILE A 1 293 ? 1.267 9.742 -34.701 1.00 86.00 293 ILE A CA 1
ATOM 2470 C C . ILE A 1 293 ? 1.604 11.163 -35.167 1.00 86.00 293 ILE A C 1
ATOM 2472 O O . ILE A 1 293 ? 1.845 11.379 -36.360 1.00 86.00 293 ILE A O 1
ATOM 2476 N N . PHE A 1 294 ? 1.632 12.136 -34.251 1.00 84.19 294 PHE A N 1
ATOM 2477 C CA . PHE A 1 294 ? 1.913 13.533 -34.594 1.00 84.19 294 PHE A CA 1
ATOM 2478 C C . PHE A 1 294 ? 3.323 13.710 -35.157 1.00 84.19 294 PHE A C 1
ATOM 2480 O O . PHE A 1 294 ? 3.490 14.331 -36.208 1.00 84.19 294 PHE A O 1
ATOM 2487 N N . THR A 1 295 ? 4.328 13.117 -34.512 1.00 80.62 295 THR A N 1
ATOM 2488 C CA . THR A 1 295 ? 5.717 13.162 -34.993 1.00 80.62 295 THR A CA 1
ATOM 2489 C C . THR A 1 295 ? 5.852 12.530 -36.377 1.00 80.62 295 THR A C 1
ATOM 2491 O O . THR A 1 295 ? 6.412 13.160 -37.276 1.00 80.62 295 THR A O 1
ATOM 2494 N N . LYS A 1 296 ? 5.257 11.353 -36.613 1.00 74.69 296 LYS A N 1
ATOM 2495 C CA . LYS A 1 296 ? 5.289 10.697 -37.930 1.00 74.69 296 LYS A CA 1
ATOM 2496 C C . LYS A 1 296 ? 4.619 11.545 -39.017 1.00 74.69 296 LYS A C 1
ATOM 2498 O O . LYS A 1 296 ? 5.178 11.706 -40.100 1.00 74.69 296 LYS A O 1
ATOM 2503 N N . LYS A 1 297 ? 3.457 12.143 -38.733 1.00 72.62 297 LYS A N 1
ATOM 2504 C CA . LYS A 1 297 ? 2.712 12.972 -39.698 1.00 72.62 297 LYS A CA 1
ATOM 2505 C C . LYS A 1 297 ? 3.447 14.272 -40.052 1.00 72.62 297 LYS A C 1
ATOM 2507 O O . LYS A 1 297 ? 3.437 14.678 -41.212 1.00 72.62 297 LYS A O 1
ATOM 2512 N N . ILE A 1 298 ? 4.112 14.905 -39.083 1.00 72.06 298 ILE A N 1
ATOM 2513 C CA . ILE A 1 298 ? 4.910 16.123 -39.304 1.00 72.06 298 ILE A CA 1
ATOM 2514 C C . ILE A 1 298 ? 6.180 15.815 -40.112 1.00 72.06 298 ILE A C 1
ATOM 2516 O O . ILE A 1 298 ? 6.520 16.570 -41.022 1.00 72.06 298 ILE A O 1
ATOM 2520 N N . PHE A 1 299 ? 6.861 14.699 -39.832 1.00 59.53 299 PHE A N 1
ATOM 2521 C CA . PHE A 1 299 ? 8.077 14.317 -40.559 1.00 59.53 299 PHE A CA 1
ATOM 2522 C C . PHE A 1 299 ? 7.813 13.884 -42.006 1.00 59.53 299 PHE A C 1
ATOM 2524 O O . PHE A 1 299 ? 8.607 14.220 -42.881 1.00 59.53 299 PHE A O 1
ATOM 2531 N N . VAL A 1 300 ? 6.698 13.198 -42.286 1.00 59.12 300 VAL A N 1
ATOM 2532 C CA . VAL A 1 300 ? 6.322 12.820 -43.663 1.00 59.12 300 VAL A CA 1
ATOM 2533 C C . VAL A 1 300 ? 5.993 14.055 -44.508 1.00 59.12 300 VAL A C 1
ATOM 2535 O O . VAL A 1 300 ? 6.385 14.120 -45.666 1.00 59.12 300 VAL A O 1
ATOM 2538 N N . ARG A 1 301 ? 5.358 15.080 -43.924 1.00 54.88 301 ARG A N 1
ATOM 2539 C CA . ARG A 1 301 ? 5.004 16.320 -44.637 1.00 54.88 301 ARG A CA 1
ATOM 2540 C C . ARG A 1 301 ? 6.195 17.242 -44.932 1.00 54.88 301 ARG A C 1
ATOM 2542 O O . ARG A 1 301 ? 6.067 18.116 -45.770 1.00 54.88 301 ARG A O 1
ATOM 2549 N N . LYS A 1 302 ? 7.331 17.080 -44.244 1.00 51.56 302 LYS A N 1
ATOM 2550 C CA . LYS A 1 302 ? 8.564 17.846 -44.514 1.00 51.56 302 LYS A CA 1
ATOM 2551 C C . LYS A 1 302 ? 9.472 17.211 -45.577 1.00 51.56 302 LYS A C 1
ATOM 2553 O O . LYS A 1 302 ? 10.459 17.834 -45.946 1.00 51.56 302 LYS A O 1
ATOM 2558 N N . ARG A 1 303 ? 9.196 15.973 -46.007 1.00 48.22 303 ARG A N 1
ATOM 2559 C CA . ARG A 1 303 ? 9.993 15.245 -47.016 1.00 48.22 303 ARG A CA 1
ATOM 2560 C C . ARG A 1 303 ? 9.313 15.126 -48.387 1.00 48.22 303 ARG A C 1
ATOM 2562 O O . ARG A 1 303 ? 9.924 14.556 -49.283 1.00 48.22 303 ARG A O 1
ATOM 2569 N N . GLY A 1 304 ? 8.078 15.605 -48.527 1.00 44.91 304 GLY A N 1
ATOM 2570 C CA . GLY A 1 304 ? 7.413 15.819 -49.817 1.00 44.91 304 GLY A CA 1
ATOM 2571 C C . GLY A 1 304 ? 7.350 17.306 -50.104 1.00 44.91 304 GLY A C 1
ATOM 2572 O O . GLY A 1 304 ? 7.463 17.662 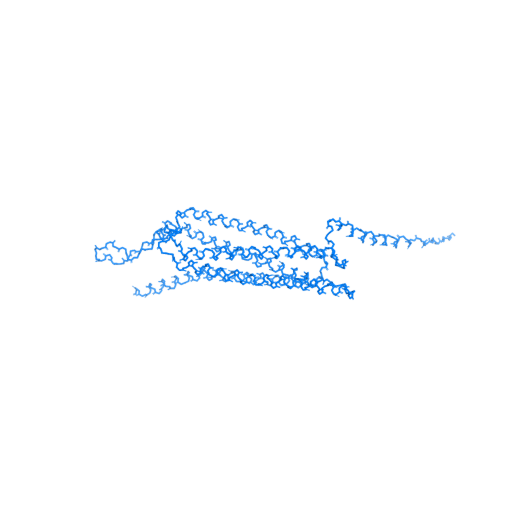-51.291 1.00 44.91 304 GLY A O 1
#